Protein AF-A0A1H8SNV8-F1 (afdb_monomer_lite)

Secondary structure (DSSP, 8-state):
-HHHHHHHHHHHHHHHHHHHHHHTTHHHHTTT-GGGHHHHHHHHHHHHHHHHHHHHS------HHHHHHHHHHHHHHHHHHHHHHHHHHHHHHHHHHHTTPPPPHHHHHHHHHHHIIIIITTGGGGG--TT-HHHHHHHHHHHHHHHHHHHHHHHHHHHHHHHHHHHT---------------------GGGSSS--

Structure (mmCIF, N/CA/C/O backbone):
data_AF-A0A1H8SNV8-F1
#
_entry.id   AF-A0A1H8SNV8-F1
#
loop_
_atom_site.group_PDB
_atom_site.id
_atom_site.type_symbol
_atom_site.label_atom_id
_atom_site.label_alt_id
_atom_site.label_comp_id
_atom_site.label_asym_id
_atom_site.label_entity_id
_atom_site.label_seq_id
_atom_site.pdbx_PDB_ins_code
_atom_site.Cartn_x
_atom_site.Cartn_y
_atom_site.Cartn_z
_atom_site.occupancy
_atom_site.B_iso_or_equiv
_atom_site.auth_seq_id
_atom_site.auth_comp_id
_atom_site.auth_asym_id
_atom_site.auth_atom_id
_atom_site.pdbx_PDB_model_num
ATOM 1 N N . MET A 1 1 ? 11.379 -6.727 -24.004 1.00 68.38 1 MET A N 1
ATOM 2 C CA . MET A 1 1 ? 11.429 -7.670 -22.856 1.00 68.38 1 MET A CA 1
ATOM 3 C C . MET A 1 1 ? 11.085 -6.991 -21.527 1.00 68.38 1 MET A C 1
ATOM 5 O O . MET A 1 1 ? 10.325 -7.556 -20.755 1.00 68.38 1 MET A O 1
ATOM 9 N N . HIS A 1 2 ? 11.561 -5.769 -21.275 1.00 79.38 2 HIS A N 1
ATOM 10 C CA . HIS A 1 2 ? 11.350 -5.026 -20.016 1.00 79.38 2 HIS A CA 1
ATOM 11 C C . HIS A 1 2 ? 9.873 -4.707 -19.722 1.00 79.38 2 HIS A C 1
ATOM 13 O O . HIS A 1 2 ? 9.420 -4.868 -18.593 1.00 79.38 2 HIS A O 1
ATOM 19 N N . GLN A 1 3 ? 9.089 -4.368 -20.753 1.00 85.12 3 GLN A N 1
ATOM 20 C CA . GLN A 1 3 ? 7.640 -4.174 -20.627 1.00 85.12 3 GLN A CA 1
ATOM 21 C C . GLN A 1 3 ? 6.924 -5.414 -20.079 1.00 85.12 3 GLN A C 1
ATOM 23 O O . GLN A 1 3 ? 6.109 -5.293 -19.172 1.00 85.12 3 GLN A O 1
ATOM 28 N N . ALA A 1 4 ? 7.254 -6.609 -20.581 1.00 88.50 4 ALA A N 1
ATOM 29 C CA . ALA A 1 4 ? 6.630 -7.852 -20.129 1.00 88.50 4 ALA A CA 1
ATOM 30 C C . ALA A 1 4 ? 6.911 -8.124 -18.643 1.00 88.50 4 ALA A C 1
ATOM 32 O O . ALA A 1 4 ? 6.016 -8.558 -17.918 1.00 88.50 4 ALA A O 1
ATOM 33 N N . ILE A 1 5 ? 8.121 -7.804 -18.169 1.00 90.50 5 ILE A N 1
ATOM 34 C CA . ILE A 1 5 ? 8.479 -7.921 -16.751 1.00 90.50 5 ILE A CA 1
ATOM 35 C C . ILE A 1 5 ? 7.622 -6.968 -15.911 1.00 90.50 5 ILE A C 1
ATOM 37 O O . ILE A 1 5 ? 7.026 -7.391 -14.926 1.00 90.50 5 ILE A O 1
ATOM 41 N N . VAL A 1 6 ? 7.498 -5.702 -16.314 1.00 91.50 6 VAL A N 1
ATOM 42 C CA . VAL A 1 6 ? 6.709 -4.714 -15.560 1.00 91.50 6 VAL A CA 1
ATOM 43 C C . VAL A 1 6 ? 5.216 -5.036 -15.564 1.00 91.50 6 VAL A C 1
ATOM 45 O O . VAL A 1 6 ? 4.569 -4.962 -14.520 1.00 91.50 6 VAL A O 1
ATOM 48 N N . VAL A 1 7 ? 4.670 -5.463 -16.702 1.00 93.12 7 VAL A N 1
ATOM 49 C CA . VAL A 1 7 ? 3.292 -5.968 -16.784 1.00 93.12 7 VAL A CA 1
ATOM 50 C C . VAL A 1 7 ? 3.101 -7.143 -15.827 1.00 93.12 7 VAL A C 1
ATOM 52 O O . VAL A 1 7 ? 2.105 -7.178 -15.107 1.00 93.12 7 VAL A O 1
ATOM 55 N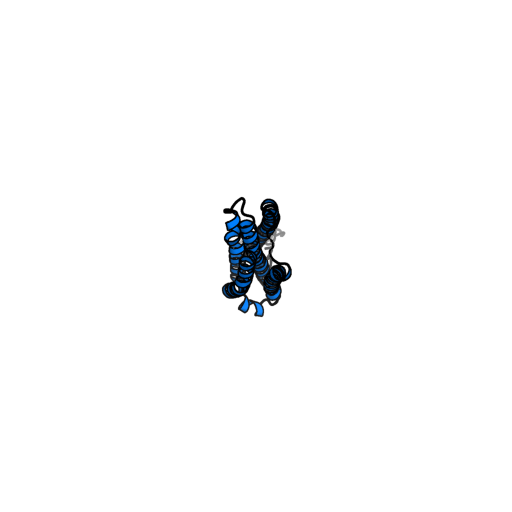 N . THR A 1 8 ? 4.066 -8.064 -15.756 1.00 94.25 8 THR A N 1
ATOM 56 C CA . THR A 1 8 ? 4.029 -9.194 -14.816 1.00 94.25 8 THR A CA 1
ATOM 57 C C . THR A 1 8 ? 4.061 -8.720 -13.363 1.00 94.25 8 THR A C 1
ATOM 59 O O . THR A 1 8 ? 3.274 -9.216 -12.564 1.00 94.25 8 THR A O 1
ATOM 62 N N . ILE A 1 9 ? 4.887 -7.724 -13.021 1.00 94.69 9 ILE A N 1
ATOM 63 C CA . ILE A 1 9 ? 4.945 -7.141 -11.669 1.00 94.69 9 ILE A CA 1
ATOM 64 C C . ILE A 1 9 ? 3.564 -6.628 -11.247 1.00 94.69 9 ILE A C 1
ATOM 66 O O . ILE A 1 9 ? 3.065 -7.024 -10.197 1.00 94.69 9 ILE A O 1
ATOM 70 N N . TYR A 1 10 ? 2.912 -5.797 -12.065 1.00 95.38 10 TYR A N 1
ATOM 71 C CA . TYR A 1 10 ? 1.591 -5.261 -11.715 1.00 95.38 10 TYR A CA 1
ATOM 72 C C . TYR A 1 10 ? 0.484 -6.321 -11.762 1.00 95.38 10 TYR A C 1
ATOM 74 O O . TYR A 1 10 ? -0.397 -6.330 -10.902 1.00 95.38 10 TYR A O 1
ATOM 82 N N . SER A 1 11 ? 0.546 -7.248 -12.720 1.00 94.81 11 SER A N 1
ATOM 83 C CA . SER A 1 11 ? -0.428 -8.340 -12.830 1.00 94.81 11 SER A CA 1
ATOM 84 C C . SER A 1 11 ? -0.336 -9.309 -11.654 1.00 94.81 11 SER A C 1
ATOM 86 O O . SER A 1 11 ? -1.364 -9.807 -11.215 1.00 94.81 11 SER A O 1
ATOM 88 N N . ALA A 1 12 ? 0.864 -9.546 -11.112 1.00 96.56 12 ALA A N 1
ATOM 89 C CA . ALA A 1 12 ? 1.079 -10.330 -9.896 1.00 96.56 12 ALA A CA 1
ATOM 90 C C . ALA A 1 12 ? 0.752 -9.533 -8.620 1.00 96.56 12 ALA A C 1
ATOM 92 O O . ALA A 1 12 ? 0.290 -10.105 -7.633 1.00 96.56 12 ALA A O 1
ATOM 93 N N . ALA A 1 13 ? 0.934 -8.210 -8.638 1.00 96.50 13 ALA A N 1
ATOM 94 C CA . ALA A 1 13 ? 0.589 -7.344 -7.516 1.00 96.50 13 ALA A CA 1
ATOM 95 C C . ALA A 1 13 ? -0.919 -7.317 -7.231 1.00 96.50 13 ALA A C 1
ATOM 97 O O . ALA A 1 13 ? -1.312 -7.261 -6.074 1.00 96.50 13 ALA A O 1
ATOM 98 N N . LEU A 1 14 ? -1.777 -7.387 -8.251 1.00 96.25 14 LEU A N 1
ATOM 99 C CA . LEU A 1 14 ? -3.234 -7.406 -8.065 1.00 96.25 14 LEU A CA 1
ATOM 100 C C . LEU A 1 14 ? -3.737 -8.590 -7.213 1.00 96.25 14 LEU A C 1
ATOM 102 O O . LEU A 1 14 ? -4.376 -8.337 -6.191 1.00 96.25 14 LEU A O 1
ATOM 106 N N . PRO A 1 15 ? -3.461 -9.867 -7.547 1.00 97.19 15 PRO A N 1
ATOM 107 C CA . PRO A 1 15 ? -3.854 -10.984 -6.698 1.00 97.19 15 PRO A CA 1
ATOM 108 C C . PRO A 1 15 ? -3.128 -10.945 -5.353 1.00 97.19 15 PRO A C 1
ATOM 110 O O . PRO A 1 15 ? -3.737 -11.268 -4.336 1.00 97.19 15 PRO A O 1
ATOM 113 N N . LEU A 1 16 ? -1.872 -10.483 -5.308 1.00 96.94 16 LEU A N 1
ATOM 114 C CA . LEU A 1 16 ? -1.158 -10.319 -4.044 1.00 96.94 16 LEU A CA 1
ATOM 115 C C . LEU A 1 16 ? -1.840 -9.292 -3.129 1.00 96.94 16 LEU A C 1
ATOM 117 O O . LEU A 1 16 ? -1.928 -9.524 -1.930 1.00 96.94 16 LEU A O 1
ATOM 121 N N . TRP A 1 17 ? -2.375 -8.196 -3.672 1.00 97.38 17 TRP A N 1
ATOM 122 C CA . TRP A 1 17 ? -3.135 -7.204 -2.910 1.00 97.38 17 TRP A CA 1
ATOM 123 C C . TRP A 1 17 ? -4.370 -7.833 -2.268 1.00 97.38 17 TRP A C 1
ATOM 125 O O . TRP A 1 17 ? -4.610 -7.649 -1.076 1.00 97.38 17 TRP A O 1
ATOM 135 N N . LEU A 1 18 ? -5.112 -8.642 -3.029 1.00 96.38 18 LEU A N 1
ATOM 136 C CA . LEU A 1 18 ? -6.270 -9.372 -2.511 1.00 96.38 18 LEU A CA 1
ATOM 137 C 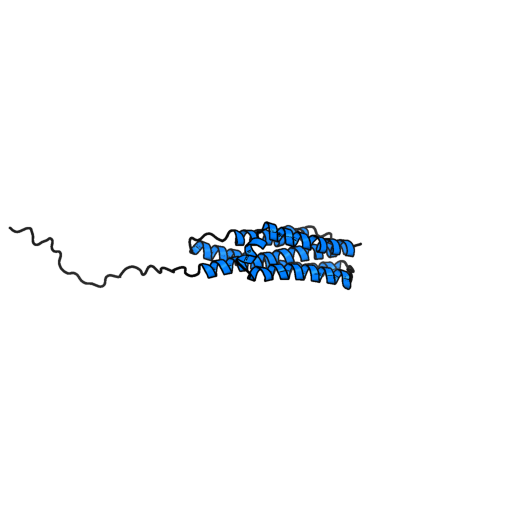C . LEU A 1 18 ? -5.868 -10.368 -1.413 1.00 96.38 18 LEU A C 1
ATOM 139 O O . LEU A 1 18 ? -6.513 -10.436 -0.369 1.00 96.38 18 LEU A O 1
ATOM 143 N N . LEU A 1 19 ? -4.769 -11.101 -1.610 1.00 96.38 19 LEU A N 1
ATOM 144 C CA . LEU A 1 19 ? -4.242 -12.043 -0.619 1.00 96.38 19 LEU A CA 1
ATOM 145 C C . LEU A 1 19 ? -3.776 -11.344 0.659 1.00 96.38 19 LEU A C 1
ATOM 147 O O . LEU A 1 19 ? -4.052 -11.830 1.752 1.00 96.38 19 LEU A O 1
ATOM 151 N N . VAL A 1 20 ? -3.111 -10.194 0.545 1.00 95.94 20 VAL A N 1
ATOM 152 C CA . VAL A 1 20 ? -2.701 -9.395 1.706 1.00 95.94 20 VAL A CA 1
ATOM 153 C C . VAL A 1 20 ? -3.929 -8.906 2.469 1.00 95.94 20 VAL A C 1
ATOM 155 O O . VAL A 1 20 ? -3.970 -9.046 3.688 1.00 95.94 20 VAL A O 1
ATOM 158 N N . TRP A 1 21 ? -4.960 -8.414 1.774 1.00 95.88 21 TRP A N 1
ATOM 159 C CA . TRP A 1 21 ? -6.221 -8.007 2.405 1.00 95.88 21 TRP A CA 1
ATOM 160 C C . TRP A 1 21 ? -6.967 -9.161 3.067 1.00 95.88 21 TRP A C 1
ATOM 162 O O . TRP A 1 21 ? -7.614 -8.964 4.095 1.00 95.88 21 TRP A O 1
ATOM 172 N N . TRP A 1 22 ? -6.849 -10.368 2.521 1.00 95.19 22 TRP A N 1
ATOM 173 C CA . TRP A 1 22 ? -7.336 -11.572 3.177 1.00 95.19 22 TRP A CA 1
ATOM 174 C C . TRP A 1 22 ? -6.530 -11.893 4.443 1.00 95.19 22 TRP A C 1
ATOM 176 O O . TRP A 1 22 ? -7.123 -12.113 5.494 1.00 95.19 22 TRP A O 1
ATOM 186 N N . ALA A 1 23 ? -5.197 -11.833 4.376 1.00 93.69 23 ALA A N 1
ATOM 187 C CA . ALA A 1 23 ? -4.300 -12.157 5.487 1.00 93.69 23 ALA A CA 1
ATOM 188 C C . ALA A 1 23 ? -4.414 -11.197 6.688 1.00 93.69 23 ALA A C 1
ATOM 190 O O . ALA A 1 23 ? -4.158 -11.597 7.823 1.00 93.69 23 ALA A O 1
ATOM 191 N N . VAL A 1 24 ? -4.808 -9.940 6.459 1.00 93.25 24 VAL A N 1
ATOM 192 C CA . VAL A 1 24 ? -5.073 -8.957 7.529 1.00 93.25 24 VAL A CA 1
ATOM 193 C C . VAL A 1 24 ? -6.530 -8.956 8.009 1.00 93.25 24 VAL A C 1
ATOM 195 O O . VAL A 1 24 ? -6.942 -8.023 8.693 1.00 93.25 24 VAL A O 1
ATOM 198 N N . ASP A 1 25 ? -7.327 -9.967 7.641 1.00 92.00 25 ASP A N 1
ATOM 199 C CA . ASP A 1 25 ? -8.771 -10.053 7.917 1.00 92.00 25 ASP A CA 1
ATOM 200 C C . ASP A 1 25 ? -9.585 -8.850 7.380 1.00 92.00 25 ASP A C 1
ATOM 202 O O . ASP A 1 25 ? -10.709 -8.569 7.813 1.00 92.00 25 ASP A O 1
ATOM 206 N N . GLY A 1 26 ? -9.055 -8.138 6.380 1.00 87.50 26 GLY A N 1
ATOM 207 C CA . GLY A 1 26 ? -9.620 -6.897 5.848 1.00 87.50 26 GLY A CA 1
ATOM 208 C C . GLY A 1 26 ? -11.032 -7.059 5.276 1.00 87.50 26 GLY A C 1
ATOM 209 O O . GLY A 1 26 ? -11.893 -6.205 5.492 1.00 87.50 26 GLY A O 1
ATOM 210 N N . TYR A 1 27 ? -11.323 -8.197 4.638 1.00 90.69 27 TYR A N 1
ATOM 211 C CA . TYR A 1 27 ? -12.664 -8.491 4.113 1.00 90.69 27 TYR A CA 1
ATOM 212 C C . TYR A 1 27 ? -13.722 -8.632 5.210 1.00 90.69 27 TYR A C 1
ATOM 214 O O . TYR A 1 27 ? -14.856 -8.174 5.055 1.00 90.69 27 TYR A O 1
ATOM 222 N N . ALA A 1 28 ? -13.361 -9.242 6.342 1.00 90.69 28 ALA A N 1
ATOM 223 C CA . ALA A 1 28 ? -14.261 -9.342 7.483 1.00 90.69 28 ALA A CA 1
ATOM 224 C C . ALA A 1 28 ? -14.506 -7.960 8.109 1.00 90.69 28 ALA A C 1
ATOM 226 O O . ALA A 1 28 ? -15.626 -7.667 8.547 1.00 90.69 28 ALA A O 1
ATOM 227 N N . LEU A 1 29 ? -13.481 -7.101 8.096 1.00 91.00 29 LEU A N 1
ATOM 228 C CA . LEU A 1 29 ? -13.519 -5.751 8.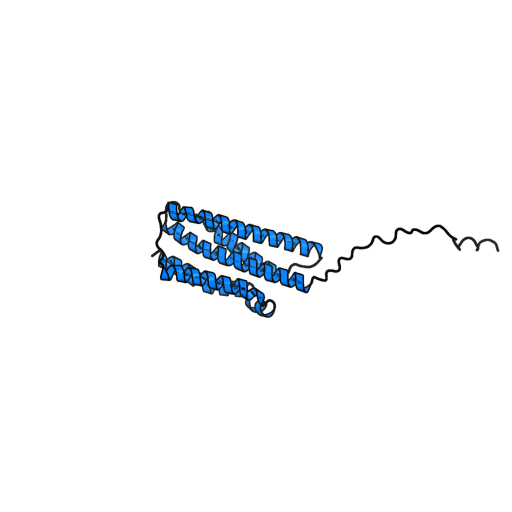648 1.00 91.00 29 LEU A CA 1
ATOM 229 C C . LEU A 1 29 ? -14.379 -4.774 7.838 1.00 91.00 29 LEU A C 1
ATOM 231 O O . LEU A 1 29 ? -14.949 -3.870 8.448 1.00 91.00 29 LEU A O 1
ATOM 235 N N . PHE A 1 30 ? -14.587 -4.977 6.531 1.00 91.44 30 PHE A N 1
ATOM 236 C CA . PHE A 1 30 ? -15.450 -4.097 5.720 1.00 91.44 30 PHE A CA 1
ATOM 237 C C . PHE A 1 30 ? -16.873 -3.949 6.261 1.00 91.44 30 PHE A C 1
ATOM 239 O O . PHE A 1 30 ? -17.461 -2.875 6.161 1.00 91.44 30 PHE A O 1
ATOM 246 N N . ARG A 1 31 ? -17.423 -5.000 6.881 1.00 87.00 31 ARG A N 1
ATOM 247 C CA . ARG A 1 31 ? -18.764 -4.946 7.489 1.00 87.00 31 ARG A CA 1
ATOM 248 C C . ARG A 1 31 ? -18.819 -4.050 8.723 1.00 87.00 31 ARG A C 1
ATOM 250 O O . ARG A 1 31 ? -19.870 -3.519 9.052 1.00 87.00 31 ARG A O 1
ATOM 257 N N . ARG A 1 32 ? -17.697 -3.922 9.431 1.00 86.56 32 ARG A N 1
ATOM 258 C CA . ARG A 1 32 ? -17.593 -3.167 10.682 1.00 86.56 32 ARG A CA 1
ATOM 259 C C . ARG A 1 32 ? -17.135 -1.731 10.422 1.00 86.56 32 ARG A C 1
ATOM 261 O O . ARG A 1 32 ? -17.608 -0.814 11.082 1.00 86.56 32 ARG A O 1
ATOM 268 N N . ALA A 1 33 ? -16.232 -1.542 9.465 1.00 88.75 33 ALA A N 1
ATOM 269 C CA . ALA A 1 33 ? -15.637 -0.266 9.101 1.00 88.75 33 ALA A CA 1
ATOM 270 C C . ALA A 1 33 ? -15.755 -0.053 7.579 1.00 88.75 33 ALA A C 1
ATOM 272 O O . ALA A 1 33 ? -14.805 -0.343 6.850 1.00 88.75 33 ALA A O 1
ATOM 273 N N . PRO A 1 34 ? -16.892 0.465 7.073 1.00 90.31 34 PRO A N 1
ATOM 274 C CA . PRO A 1 34 ? -17.102 0.630 5.633 1.00 90.31 34 PRO A CA 1
ATOM 275 C C . PRO A 1 34 ? -16.095 1.598 4.999 1.00 90.31 34 PRO A C 1
ATOM 277 O O . PRO A 1 34 ? -15.780 1.466 3.822 1.00 90.31 34 PRO A O 1
ATOM 280 N N . LEU A 1 35 ? -15.519 2.517 5.780 1.00 93.88 35 LEU A N 1
ATOM 281 C CA . LEU A 1 35 ? -14.485 3.439 5.310 1.00 93.88 35 LEU A CA 1
ATOM 282 C C . LEU A 1 35 ? -13.201 2.723 4.844 1.00 93.88 35 LEU A C 1
ATOM 284 O O . LEU A 1 35 ? -12.454 3.290 4.054 1.00 93.88 35 LEU A O 1
ATOM 288 N N . LEU A 1 36 ? -12.970 1.465 5.253 1.00 94.56 36 LEU A N 1
ATOM 289 C CA . LEU A 1 36 ? -11.859 0.645 4.750 1.00 94.56 36 LEU A CA 1
ATOM 290 C C . LEU A 1 36 ? -11.951 0.362 3.245 1.00 94.56 36 LEU A C 1
ATOM 292 O O . LEU A 1 36 ? -10.932 0.049 2.627 1.00 94.56 36 LEU A O 1
ATOM 296 N N . TRP A 1 37 ? -13.129 0.519 2.634 1.00 94.38 37 TRP A N 1
ATOM 297 C CA . TRP A 1 37 ? -13.265 0.439 1.180 1.00 94.38 37 TRP A CA 1
ATOM 298 C C . TRP A 1 37 ? -12.418 1.475 0.447 1.00 94.38 37 TRP A C 1
ATOM 300 O O . TRP A 1 37 ? -11.970 1.193 -0.660 1.00 94.38 37 TRP A O 1
ATOM 310 N N . LEU A 1 38 ? -12.156 2.639 1.053 1.00 95.19 38 LEU A N 1
ATOM 311 C CA . LEU A 1 38 ? -11.320 3.669 0.440 1.00 95.19 38 LEU A CA 1
ATOM 312 C C . LEU A 1 38 ? -9.868 3.201 0.264 1.00 95.19 38 LEU A C 1
ATOM 314 O O . LEU A 1 38 ? -9.432 3.124 -0.884 1.00 95.19 38 LEU A O 1
ATOM 318 N N . PRO A 1 39 ? -9.107 2.843 1.321 1.00 96.00 39 PRO A N 1
ATOM 319 C CA . PRO A 1 39 ? -7.741 2.363 1.137 1.00 96.00 39 PRO A CA 1
ATOM 320 C C . PRO A 1 39 ? -7.672 1.097 0.275 1.00 96.00 39 PRO A C 1
ATOM 322 O O . PRO A 1 39 ? -6.772 0.981 -0.553 1.00 96.00 39 PRO A O 1
ATOM 325 N N . PHE A 1 40 ? -8.637 0.178 0.397 1.00 97.12 40 PHE A N 1
ATOM 326 C CA . PHE A 1 40 ? -8.690 -1.007 -0.463 1.00 97.12 40 PHE A CA 1
ATOM 327 C C . PHE A 1 40 ? -8.859 -0.649 -1.944 1.00 97.12 40 PHE A C 1
ATOM 329 O O . PHE A 1 40 ? -8.069 -1.078 -2.789 1.00 97.12 40 PHE A O 1
ATOM 336 N N . GLY A 1 41 ? -9.893 0.140 -2.248 1.00 96.69 41 GLY A N 1
ATOM 337 C CA . GLY A 1 41 ? -10.270 0.521 -3.602 1.00 96.69 41 GLY A CA 1
ATOM 338 C C . GLY A 1 41 ? -9.218 1.400 -4.263 1.00 96.69 41 GLY A C 1
ATOM 339 O O . GLY A 1 41 ? -8.881 1.164 -5.420 1.00 96.69 41 GLY A O 1
ATOM 340 N N . PHE A 1 42 ? -8.632 2.348 -3.526 1.00 97.12 42 PHE A N 1
ATOM 341 C CA . PHE A 1 42 ? -7.525 3.146 -4.043 1.00 97.12 42 PHE A CA 1
ATOM 342 C C . PHE A 1 42 ? -6.286 2.294 -4.324 1.00 97.12 42 PHE A C 1
ATOM 344 O O . PHE A 1 42 ? -5.674 2.485 -5.370 1.00 97.12 42 PHE A O 1
ATOM 351 N N . GLY A 1 43 ? -5.954 1.306 -3.487 1.00 96.25 43 GLY A N 1
ATOM 352 C CA . GLY A 1 43 ? -4.867 0.369 -3.788 1.00 96.25 43 GLY A CA 1
ATOM 353 C C . GLY A 1 43 ? -5.075 -0.360 -5.118 1.00 96.25 43 GLY A C 1
ATOM 354 O O . GLY A 1 43 ? -4.198 -0.334 -5.982 1.00 96.25 43 GLY A O 1
ATOM 355 N N . VAL A 1 44 ? -6.269 -0.923 -5.335 1.00 97.31 44 VAL A N 1
ATOM 356 C CA . VAL A 1 44 ? -6.629 -1.568 -6.612 1.00 97.31 44 VAL A CA 1
ATOM 357 C C . VAL A 1 44 ? -6.570 -0.574 -7.773 1.00 97.31 44 VAL A C 1
ATOM 359 O O . VAL A 1 44 ? -5.966 -0.870 -8.802 1.00 97.31 44 VAL A O 1
ATOM 362 N N . PHE A 1 45 ? -7.161 0.611 -7.607 1.00 97.38 45 PHE A N 1
ATOM 363 C CA . PHE A 1 45 ? -7.176 1.656 -8.628 1.00 97.38 45 PHE A CA 1
ATOM 364 C C . PHE A 1 45 ? -5.762 2.061 -9.043 1.00 97.38 45 PHE A C 1
ATOM 366 O O . PHE A 1 45 ? -5.476 2.104 -10.233 1.00 97.38 45 PHE A O 1
ATOM 373 N N . TYR A 1 46 ? -4.859 2.300 -8.091 1.00 95.88 46 TYR A N 1
ATOM 374 C CA . TYR A 1 46 ? -3.479 2.670 -8.397 1.00 95.88 46 TYR A CA 1
ATOM 375 C C . TYR A 1 46 ? -2.737 1.545 -9.122 1.00 95.88 46 TYR A C 1
ATOM 377 O O . TYR A 1 46 ? -2.027 1.822 -10.088 1.00 95.88 46 TYR A O 1
ATOM 385 N N . LEU A 1 47 ? -2.906 0.283 -8.716 1.00 96.19 47 LEU A N 1
ATOM 386 C CA . LEU A 1 47 ? -2.282 -0.849 -9.410 1.00 96.19 47 LEU A CA 1
ATOM 387 C C . LEU A 1 47 ? -2.800 -0.987 -10.847 1.00 96.19 47 LEU A C 1
ATOM 389 O O . LEU A 1 47 ? -2.001 -1.135 -11.770 1.00 96.19 47 LEU A O 1
ATOM 393 N N . LEU A 1 48 ? -4.117 -0.877 -11.048 1.00 96.94 48 LEU A N 1
ATOM 394 C CA . LEU A 1 48 ? -4.738 -0.935 -12.373 1.00 96.94 48 LEU A CA 1
ATOM 395 C C . LEU A 1 48 ? -4.355 0.258 -13.246 1.00 96.94 48 LEU A C 1
ATOM 397 O O . LEU A 1 48 ? -4.037 0.069 -14.415 1.00 96.94 48 LEU A O 1
ATOM 401 N N . ALA A 1 49 ? -4.349 1.470 -12.693 1.00 94.88 49 ALA A N 1
ATOM 402 C CA . ALA A 1 49 ? -3.953 2.672 -13.411 1.00 94.88 49 ALA A CA 1
ATOM 403 C C . ALA A 1 49 ? -2.494 2.571 -13.868 1.00 94.88 49 ALA A C 1
ATOM 405 O O . ALA A 1 49 ? -2.203 2.826 -15.030 1.00 94.88 49 ALA A O 1
ATOM 406 N N . ASN A 1 50 ? -1.582 2.125 -12.998 1.00 93.06 50 ASN A N 1
ATOM 407 C CA . ASN A 1 50 ? -0.183 1.925 -13.377 1.00 93.06 50 ASN A CA 1
ATOM 408 C C . ASN A 1 50 ? -0.015 0.813 -14.425 1.00 93.06 50 ASN A C 1
ATOM 410 O O . ASN A 1 50 ? 0.740 0.991 -15.381 1.00 93.06 50 ASN A O 1
ATOM 414 N N . LEU A 1 51 ? -0.735 -0.305 -14.289 1.00 94.19 51 LEU A N 1
ATOM 415 C CA . LEU A 1 51 ? -0.742 -1.369 -15.295 1.00 94.19 51 LEU A CA 1
ATOM 416 C C . LEU A 1 51 ? -1.236 -0.849 -16.651 1.00 94.19 51 LEU A C 1
ATOM 418 O O . LEU A 1 51 ? -0.587 -1.072 -17.670 1.00 94.19 51 LEU A O 1
ATOM 422 N N . LEU A 1 52 ? -2.354 -0.121 -16.660 1.00 93.88 52 LEU A N 1
ATOM 423 C CA . LEU A 1 52 ? -2.933 0.455 -17.868 1.00 93.88 52 LEU A CA 1
ATOM 424 C C . LEU A 1 52 ? -1.979 1.458 -18.517 1.00 93.88 52 LEU A C 1
ATOM 426 O O . LEU A 1 52 ? -1.800 1.416 -19.729 1.00 93.88 52 LEU A O 1
ATOM 430 N N . MET A 1 53 ? -1.317 2.305 -17.724 1.00 90.19 53 MET A N 1
ATOM 431 C CA . MET A 1 53 ? -0.313 3.240 -18.234 1.00 90.19 53 MET A CA 1
ATOM 432 C C . MET A 1 53 ? 0.816 2.504 -18.965 1.00 90.19 53 MET A C 1
ATOM 434 O O . MET A 1 53 ? 1.184 2.898 -20.066 1.00 90.19 53 MET A O 1
ATOM 438 N N . VAL A 1 54 ? 1.318 1.400 -18.404 1.00 90.31 54 VAL A N 1
ATOM 439 C CA . VAL A 1 54 ? 2.375 0.579 -19.027 1.00 90.31 54 VAL A CA 1
ATOM 440 C C . VAL A 1 54 ? 1.892 -0.136 -20.296 1.00 90.31 54 VAL A C 1
ATOM 442 O O . VAL A 1 54 ? 2.669 -0.339 -21.233 1.00 90.31 54 VAL A O 1
ATOM 445 N N . LEU A 1 55 ? 0.621 -0.540 -20.344 1.00 90.56 55 LEU A N 1
ATOM 446 C CA . LEU A 1 55 ? 0.036 -1.197 -21.515 1.00 90.56 55 LEU A CA 1
ATOM 447 C C . LEU A 1 55 ? -0.240 -0.213 -22.659 1.00 90.56 55 LEU A C 1
ATOM 449 O O . LEU A 1 55 ? 0.006 -0.552 -23.812 1.00 90.56 55 LEU A O 1
ATOM 453 N N . VAL A 1 56 ? -0.735 0.988 -22.348 1.00 89.00 56 VAL A N 1
ATOM 454 C CA . VAL A 1 56 ? -1.153 1.991 -23.342 1.00 89.00 56 VAL A CA 1
ATOM 455 C C . VAL A 1 56 ? 0.027 2.806 -23.864 1.00 89.00 56 VAL A C 1
ATOM 457 O O . VAL A 1 56 ? 0.140 3.006 -25.069 1.00 89.00 56 VAL A O 1
ATOM 460 N N . PHE A 1 57 ? 0.903 3.278 -22.976 1.00 84.75 57 PHE A N 1
ATOM 461 C CA . PHE A 1 57 ? 2.006 4.176 -23.340 1.00 84.75 57 PHE A CA 1
ATOM 462 C C . PHE A 1 57 ? 3.334 3.448 -23.562 1.00 84.75 57 PHE A C 1
ATOM 464 O O . PHE A 1 57 ? 4.329 4.078 -23.907 1.00 84.75 57 PHE A O 1
ATOM 471 N N . GLY A 1 58 ? 3.353 2.127 -23.380 1.00 75.38 58 GLY A N 1
ATOM 472 C CA . GLY A 1 58 ? 4.573 1.339 -23.445 1.00 75.38 58 GLY A CA 1
ATOM 473 C C . GLY A 1 58 ? 5.470 1.526 -22.219 1.00 75.38 58 GLY A C 1
ATOM 474 O O . GLY A 1 58 ? 5.197 2.296 -21.297 1.00 75.38 58 GLY A O 1
ATOM 475 N N . ALA A 1 59 ? 6.555 0.758 -22.198 1.00 71.31 59 ALA A N 1
ATOM 476 C CA . ALA A 1 59 ? 7.573 0.790 -21.155 1.00 71.31 59 ALA A CA 1
ATOM 477 C C . ALA A 1 59 ? 8.941 0.965 -21.807 1.00 71.31 59 ALA A C 1
ATOM 479 O O . ALA A 1 59 ? 9.727 0.018 -21.894 1.00 71.31 59 ALA A O 1
ATOM 480 N N . ASP A 1 60 ? 9.191 2.181 -22.280 1.00 72.50 60 ASP A N 1
ATOM 481 C CA . ASP A 1 60 ? 10.501 2.551 -22.789 1.00 72.50 60 ASP A CA 1
ATOM 482 C C . ASP A 1 60 ? 11.421 2.901 -21.621 1.00 72.50 60 ASP A C 1
ATOM 484 O O . ASP A 1 60 ? 11.096 3.706 -20.744 1.00 72.50 60 ASP A O 1
ATOM 488 N N . THR A 1 61 ? 12.581 2.254 -21.599 1.00 74.44 61 THR A N 1
ATOM 489 C CA . THR A 1 61 ? 13.647 2.556 -20.648 1.00 74.44 61 THR A CA 1
ATOM 490 C C . THR A 1 61 ? 14.385 3.802 -21.119 1.00 74.44 61 THR A C 1
ATOM 492 O O . THR A 1 61 ? 14.900 3.816 -22.239 1.00 74.44 61 THR A O 1
ATOM 495 N N . GLY A 1 62 ? 14.467 4.831 -20.271 1.00 77.00 62 GLY A N 1
ATOM 496 C CA . GLY A 1 62 ? 15.324 5.987 -20.532 1.00 77.00 62 GLY A CA 1
ATOM 497 C C . GLY A 1 62 ? 16.818 5.657 -20.417 1.00 77.00 62 GLY A C 1
ATOM 498 O O . GLY A 1 62 ? 17.221 4.500 -20.283 1.00 77.00 62 GLY A O 1
ATOM 499 N N . SER A 1 63 ? 17.666 6.688 -20.435 1.00 81.50 63 SER A N 1
ATOM 500 C CA . SER A 1 63 ? 19.088 6.517 -20.112 1.00 81.50 63 SER A CA 1
ATOM 501 C C . SER A 1 63 ? 19.271 6.093 -18.647 1.00 81.50 63 SER A C 1
ATOM 503 O O . SER A 1 63 ? 18.418 6.367 -17.802 1.00 81.50 63 SER A O 1
ATOM 505 N N . SER A 1 64 ? 20.400 5.455 -18.315 1.00 77.38 64 SER A N 1
ATOM 506 C CA . SER A 1 64 ? 20.672 5.020 -16.932 1.00 77.38 64 SER A CA 1
ATOM 507 C C . SER A 1 64 ? 20.611 6.190 -15.944 1.00 77.38 64 SER A C 1
ATOM 509 O O . SER A 1 64 ? 19.934 6.089 -14.928 1.00 77.38 64 SER A O 1
ATOM 511 N N . ALA A 1 65 ? 21.227 7.326 -16.291 1.00 82.00 65 ALA A N 1
ATOM 512 C CA . ALA A 1 65 ? 21.193 8.539 -15.471 1.00 82.00 65 ALA A CA 1
ATOM 513 C C . ALA A 1 65 ? 19.767 9.101 -15.301 1.00 82.00 65 ALA A C 1
ATOM 515 O O . ALA A 1 65 ? 19.419 9.637 -14.250 1.00 82.00 65 ALA A O 1
ATOM 516 N N . TYR A 1 66 ? 18.917 8.958 -16.323 1.00 83.25 66 TYR A N 1
ATOM 517 C CA . TYR A 1 66 ? 17.522 9.375 -16.239 1.00 83.25 66 TYR A CA 1
ATOM 518 C C . TYR A 1 66 ? 16.716 8.488 -15.284 1.00 83.25 66 TYR A C 1
ATOM 520 O O . TYR A 1 66 ? 16.003 9.008 -14.426 1.00 83.25 66 TYR A O 1
ATOM 528 N N . GLU A 1 67 ? 16.838 7.163 -15.386 1.00 82.69 67 GLU A N 1
ATOM 529 C CA . GLU A 1 67 ? 16.132 6.251 -14.476 1.00 82.69 67 GLU A CA 1
ATOM 530 C C . GLU A 1 67 ? 16.635 6.381 -13.035 1.00 82.69 67 GLU A C 1
ATOM 532 O O . GLU A 1 67 ? 15.822 6.385 -12.115 1.00 82.69 67 GLU A O 1
ATOM 537 N N . GLU A 1 68 ? 17.935 6.585 -12.830 1.00 82.56 68 GLU A N 1
ATOM 538 C CA . GLU A 1 68 ? 18.529 6.819 -11.511 1.00 82.56 68 GLU A CA 1
ATOM 539 C C . GLU A 1 68 ? 17.971 8.085 -10.843 1.00 82.56 68 GLU A C 1
ATOM 541 O O . GLU A 1 68 ? 17.572 8.052 -9.678 1.00 82.56 68 GLU A O 1
ATOM 546 N N . SER A 1 69 ? 17.796 9.173 -11.605 1.00 84.25 69 SER A N 1
ATOM 547 C CA . SER A 1 69 ? 17.188 10.411 -11.090 1.00 84.25 69 SER A CA 1
ATOM 548 C C . SER A 1 69 ? 15.764 10.210 -10.552 1.00 84.25 69 SER A C 1
ATOM 550 O O . SER A 1 69 ? 15.319 10.926 -9.654 1.00 84.25 69 SER A O 1
ATOM 552 N N . ARG A 1 70 ? 15.038 9.197 -11.048 1.00 82.94 70 ARG A N 1
ATOM 553 C CA . ARG A 1 70 ? 13.673 8.895 -10.600 1.00 82.94 70 ARG A CA 1
ATOM 554 C C . ARG A 1 70 ? 13.623 8.180 -9.252 1.00 82.94 70 ARG A C 1
ATOM 556 O O . ARG A 1 70 ? 12.592 8.258 -8.581 1.00 82.94 70 ARG A O 1
ATOM 563 N N . PHE A 1 71 ? 14.707 7.524 -8.833 1.00 81.62 71 PHE A N 1
ATOM 564 C CA . PHE A 1 71 ? 14.772 6.878 -7.519 1.00 81.62 71 PHE A CA 1
ATOM 565 C C . PHE A 1 71 ? 14.751 7.890 -6.381 1.00 81.62 71 PHE A C 1
ATOM 567 O O . PHE A 1 71 ? 14.187 7.593 -5.330 1.00 81.62 71 PHE A O 1
ATOM 574 N N . HIS A 1 72 ? 15.271 9.097 -6.606 1.00 81.69 72 HIS A N 1
ATOM 575 C CA . HIS A 1 72 ? 15.223 10.166 -5.616 1.00 81.69 72 HIS A CA 1
ATOM 576 C C . HIS A 1 72 ? 13.779 10.469 -5.185 1.00 81.69 72 HIS A C 1
ATOM 578 O O . HIS A 1 72 ? 13.461 10.405 -3.999 1.00 81.69 72 HIS A O 1
ATOM 584 N N . PHE A 1 73 ? 12.866 10.649 -6.147 1.00 82.75 73 PHE A N 1
ATOM 585 C CA . PHE A 1 73 ? 11.454 10.914 -5.855 1.00 82.75 73 PHE A CA 1
ATOM 586 C C . PHE A 1 73 ? 10.756 9.757 -5.132 1.00 82.75 73 PHE A C 1
ATOM 588 O O . PHE A 1 73 ? 9.852 9.988 -4.329 1.00 82.75 73 PHE A O 1
ATOM 595 N N . ILE A 1 74 ? 11.128 8.506 -5.420 1.00 82.69 74 ILE A N 1
ATOM 596 C CA . ILE A 1 74 ? 10.574 7.346 -4.705 1.00 82.69 74 ILE A CA 1
ATOM 597 C C . ILE A 1 74 ? 11.098 7.310 -3.275 1.00 82.69 74 ILE A C 1
ATOM 599 O O . ILE A 1 74 ? 10.304 7.107 -2.359 1.00 82.69 74 ILE A O 1
ATOM 603 N N . GLY A 1 75 ? 12.394 7.557 -3.082 1.00 82.06 75 GLY A N 1
ATOM 604 C CA . GLY A 1 75 ? 13.010 7.649 -1.763 1.00 82.06 75 GLY A CA 1
ATOM 605 C C . GLY A 1 75 ? 12.336 8.708 -0.892 1.00 82.06 75 GLY A C 1
ATOM 606 O O . GLY A 1 75 ? 11.915 8.402 0.221 1.00 82.06 75 GLY A O 1
ATOM 607 N N . GLU A 1 76 ? 12.137 9.920 -1.414 1.00 85.06 76 GLU A N 1
ATOM 608 C CA . GLU A 1 76 ? 11.449 10.998 -0.691 1.00 85.06 76 GLU A CA 1
ATOM 609 C C . GLU A 1 76 ? 10.015 10.615 -0.299 1.00 85.06 76 GLU A C 1
ATOM 611 O O . GLU A 1 76 ? 9.604 10.785 0.850 1.00 85.06 76 GLU A O 1
ATOM 616 N N . ARG A 1 77 ? 9.247 10.036 -1.229 1.00 86.56 77 ARG A N 1
ATOM 617 C CA . ARG A 1 77 ? 7.862 9.614 -0.962 1.00 86.56 77 ARG A CA 1
ATOM 618 C C . ARG A 1 77 ? 7.789 8.467 0.042 1.00 86.56 77 ARG A C 1
ATOM 620 O O . ARG A 1 77 ? 6.898 8.460 0.891 1.00 86.56 77 ARG A O 1
ATOM 627 N N . ALA A 1 78 ? 8.716 7.516 -0.036 1.00 85.12 78 ALA A N 1
ATOM 628 C CA . ALA A 1 78 ? 8.821 6.424 0.921 1.00 85.12 78 ALA A CA 1
ATOM 629 C C . ALA A 1 78 ? 9.164 6.949 2.321 1.00 85.12 78 ALA A C 1
ATOM 631 O O . ALA A 1 78 ? 8.538 6.528 3.291 1.00 85.12 78 ALA A O 1
ATOM 632 N N . MET A 1 79 ? 10.074 7.922 2.429 1.00 86.75 79 MET A N 1
ATOM 633 C CA . MET A 1 79 ? 10.400 8.572 3.701 1.00 86.75 79 MET A CA 1
ATOM 634 C C . MET A 1 79 ? 9.184 9.257 4.323 1.00 86.75 79 MET A C 1
ATOM 636 O O . MET A 1 79 ? 8.919 9.046 5.505 1.00 86.75 79 MET A O 1
ATOM 640 N N . ILE A 1 80 ? 8.400 9.996 3.532 1.00 87.69 80 ILE A N 1
ATOM 641 C CA . ILE A 1 80 ? 7.149 10.611 4.001 1.00 87.69 80 ILE A CA 1
ATOM 642 C C . ILE A 1 80 ? 6.182 9.537 4.519 1.00 87.69 80 ILE A C 1
ATOM 644 O O . ILE A 1 80 ? 5.615 9.682 5.603 1.00 87.69 80 ILE A O 1
ATOM 648 N N . ALA A 1 81 ? 6.013 8.436 3.779 1.00 85.94 81 ALA A N 1
ATOM 649 C CA . ALA A 1 81 ? 5.128 7.344 4.180 1.00 85.94 81 ALA A CA 1
ATOM 650 C C . ALA A 1 81 ? 5.595 6.660 5.478 1.00 85.94 81 ALA A C 1
ATOM 652 O O . ALA A 1 81 ? 4.783 6.427 6.375 1.00 85.94 81 ALA A O 1
ATOM 653 N N . VAL A 1 82 ? 6.893 6.372 5.616 1.00 87.81 82 VAL A N 1
ATOM 654 C CA . VAL A 1 82 ? 7.478 5.766 6.825 1.00 87.81 82 VAL A CA 1
ATOM 655 C C . VAL A 1 82 ? 7.344 6.702 8.022 1.00 87.81 82 VAL A C 1
ATOM 657 O O . VAL A 1 82 ? 6.916 6.262 9.088 1.00 87.81 82 VAL A O 1
ATOM 660 N N . GLN A 1 83 ? 7.644 7.991 7.852 1.00 90.12 83 GLN A N 1
ATOM 661 C CA . GLN A 1 83 ? 7.496 8.994 8.907 1.00 90.12 83 GLN A CA 1
ATOM 662 C C . GLN A 1 83 ? 6.044 9.101 9.374 1.00 90.12 83 GLN A C 1
ATOM 664 O O . GLN A 1 83 ? 5.789 8.992 10.570 1.00 90.12 83 GLN A O 1
ATOM 669 N N . ALA A 1 84 ? 5.086 9.216 8.449 1.00 87.94 84 ALA A N 1
ATOM 670 C CA . ALA A 1 84 ? 3.664 9.256 8.788 1.00 87.94 84 ALA A CA 1
ATOM 671 C C . ALA A 1 84 ? 3.218 7.989 9.539 1.00 87.94 84 ALA A C 1
ATOM 673 O O . ALA A 1 84 ? 2.532 8.069 10.558 1.00 87.94 84 ALA A O 1
ATOM 674 N N . THR A 1 85 ? 3.665 6.818 9.077 1.00 88.44 85 THR A N 1
ATOM 675 C CA . THR A 1 85 ? 3.383 5.521 9.710 1.00 88.44 85 THR A CA 1
ATOM 676 C C . THR A 1 85 ? 3.943 5.465 11.138 1.00 88.44 85 THR A C 1
ATOM 678 O O . THR A 1 85 ? 3.241 5.054 12.065 1.00 88.44 85 THR A O 1
ATOM 681 N N . ALA A 1 86 ? 5.180 5.926 11.345 1.00 90.38 86 ALA A N 1
ATOM 682 C CA . ALA A 1 86 ? 5.810 5.996 12.661 1.00 90.38 86 ALA A CA 1
ATOM 683 C C . ALA A 1 86 ? 5.088 6.982 13.595 1.00 90.38 86 ALA A C 1
ATOM 685 O O . ALA A 1 86 ? 4.818 6.644 14.746 1.00 90.38 86 ALA A O 1
ATOM 686 N N . SER A 1 87 ? 4.710 8.165 13.103 1.00 91.19 87 SER A N 1
ATOM 687 C CA . SER A 1 87 ? 3.948 9.151 13.879 1.00 91.19 87 SER A CA 1
ATOM 688 C C . SER A 1 87 ? 2.614 8.587 14.362 1.00 91.19 87 SER A C 1
ATOM 690 O O . SER A 1 87 ? 2.274 8.741 15.533 1.00 91.19 87 SER A O 1
ATOM 692 N N . VAL A 1 88 ? 1.883 7.877 13.499 1.00 89.62 88 VAL A N 1
ATOM 693 C CA . VAL A 1 88 ? 0.619 7.225 13.872 1.00 89.62 88 VAL A CA 1
ATOM 694 C C . VAL A 1 88 ? 0.837 6.165 14.951 1.00 89.62 88 VAL A C 1
ATOM 696 O O . VAL A 1 88 ? 0.057 6.105 15.899 1.00 89.62 88 VAL A O 1
ATOM 699 N N . LEU A 1 89 ? 1.898 5.356 14.857 1.00 90.56 89 LEU A N 1
ATOM 700 C CA . LEU A 1 89 ? 2.225 4.382 15.902 1.00 90.56 89 LEU A CA 1
ATOM 701 C C . LEU A 1 89 ? 2.551 5.041 17.242 1.00 90.56 89 LEU A C 1
ATOM 703 O O . LEU A 1 89 ? 2.114 4.544 18.278 1.00 90.56 89 LEU A O 1
ATOM 707 N N . ILE A 1 90 ? 3.301 6.145 17.236 1.00 91.06 90 ILE A N 1
ATOM 708 C CA . ILE A 1 90 ? 3.621 6.893 18.456 1.00 91.06 90 ILE A CA 1
ATOM 709 C C . ILE A 1 90 ? 2.333 7.418 19.089 1.00 91.06 90 ILE A C 1
ATOM 711 O O . ILE A 1 90 ? 2.091 7.171 20.267 1.00 91.06 90 ILE A O 1
ATOM 715 N N . VAL A 1 91 ? 1.474 8.075 18.304 1.00 89.75 91 VAL A N 1
ATOM 716 C CA . VAL A 1 91 ? 0.189 8.600 18.788 1.00 89.75 91 VAL A CA 1
ATOM 717 C C . VAL A 1 91 ? -0.690 7.475 19.332 1.00 89.75 91 VAL A C 1
ATOM 719 O O . VAL A 1 91 ? -1.213 7.599 20.436 1.00 89.75 91 VAL A O 1
ATOM 722 N N . ALA A 1 92 ? -0.807 6.352 18.619 1.00 88.56 92 ALA A N 1
ATOM 723 C CA . ALA A 1 92 ? -1.544 5.186 19.099 1.00 88.56 92 ALA A CA 1
ATOM 724 C C . ALA A 1 92 ? -0.962 4.666 20.423 1.00 88.56 92 ALA A C 1
ATOM 726 O O . ALA A 1 92 ? -1.690 4.450 21.386 1.00 88.56 92 ALA A O 1
ATOM 727 N N . THR A 1 93 ? 0.358 4.521 20.513 1.00 88.62 93 THR A N 1
ATOM 728 C CA . THR A 1 93 ? 1.020 4.036 21.730 1.00 88.62 93 THR A CA 1
ATOM 729 C C . THR A 1 93 ? 0.779 4.974 22.912 1.00 88.62 93 THR A C 1
ATOM 731 O O . THR A 1 93 ? 0.500 4.500 24.009 1.00 88.62 93 THR A O 1
ATOM 734 N N . LEU A 1 94 ? 0.820 6.291 22.697 1.00 88.81 94 LEU A N 1
ATOM 735 C CA . LEU A 1 94 ? 0.540 7.285 23.734 1.00 88.81 94 LEU A CA 1
ATOM 736 C C . LEU A 1 94 ? -0.922 7.238 24.185 1.00 88.81 94 LEU A C 1
ATOM 738 O O . LEU A 1 94 ? -1.191 7.110 25.375 1.00 88.81 94 LEU A O 1
ATOM 742 N N . VAL A 1 95 ? -1.874 7.297 23.252 1.00 87.12 95 VAL A N 1
ATOM 743 C CA . VAL A 1 95 ? -3.308 7.327 23.584 1.00 87.12 95 VAL A CA 1
ATOM 744 C C . VAL A 1 95 ? -3.733 6.051 24.311 1.00 87.12 95 VAL A C 1
ATOM 746 O O . VAL A 1 95 ? -4.424 6.114 25.328 1.00 87.12 95 VAL A O 1
ATOM 749 N N . TYR A 1 96 ? -3.292 4.886 23.840 1.00 86.31 96 TYR A N 1
ATOM 750 C CA . TYR A 1 96 ? -3.639 3.615 24.480 1.00 86.31 96 TYR A CA 1
ATOM 751 C C . TYR A 1 96 ? -2.831 3.361 25.758 1.00 86.31 96 TYR A C 1
ATOM 753 O O . TYR A 1 96 ? -3.377 2.846 26.731 1.00 86.31 96 TYR A O 1
ATOM 761 N N . GLY A 1 97 ? -1.571 3.803 25.807 1.00 85.38 97 GLY A N 1
ATOM 762 C CA . GLY A 1 97 ? -0.745 3.748 27.014 1.00 85.38 97 GLY A CA 1
ATOM 763 C C . GLY A 1 97 ? -1.330 4.556 28.175 1.00 85.38 97 GLY A C 1
ATOM 764 O O . GLY A 1 97 ? -1.266 4.113 29.317 1.00 85.38 97 GLY A O 1
ATOM 765 N N . LEU A 1 98 ? -1.964 5.696 27.884 1.00 85.12 98 LEU A N 1
ATOM 766 C CA . LEU A 1 98 ? -2.613 6.546 28.888 1.00 85.12 98 LEU A CA 1
ATOM 767 C C . LEU A 1 98 ? -4.008 6.059 29.306 1.00 85.12 98 LEU A C 1
ATOM 769 O O . LEU A 1 98 ? -4.485 6.425 30.375 1.00 85.12 98 LEU A O 1
ATOM 773 N N . THR A 1 99 ? -4.681 5.242 28.492 1.00 75.88 99 THR A N 1
ATOM 774 C CA . THR A 1 99 ? -6.086 4.853 28.729 1.00 75.88 99 THR A CA 1
ATOM 775 C C . THR A 1 99 ? -6.255 3.486 29.402 1.00 75.88 99 THR A C 1
ATOM 777 O O . THR A 1 99 ? -7.385 3.024 29.546 1.00 75.88 99 THR A O 1
ATOM 780 N N . ILE A 1 100 ? -5.166 2.810 29.811 1.00 68.44 100 ILE A N 1
ATOM 781 C CA . ILE A 1 100 ? -5.146 1.422 30.349 1.00 68.44 100 ILE A CA 1
ATOM 782 C C . ILE A 1 100 ? -5.728 0.394 29.341 1.00 68.44 100 ILE A C 1
ATOM 784 O O . ILE A 1 100 ? -5.820 -0.808 29.603 1.00 68.44 100 ILE A O 1
ATOM 788 N N . ARG A 1 101 ? -6.094 0.837 28.132 1.00 76.88 101 ARG A N 1
ATOM 789 C CA . ARG A 1 101 ? -6.705 0.011 27.094 1.00 76.88 101 ARG A CA 1
ATOM 790 C C . ARG A 1 101 ? -5.643 -0.608 26.204 1.00 76.88 101 ARG A C 1
ATOM 792 O O . ARG A 1 101 ? -4.588 -0.042 25.939 1.00 76.88 101 ARG A O 1
ATOM 799 N N . LYS A 1 102 ? -5.958 -1.795 25.692 1.00 84.62 102 LYS A N 1
ATOM 800 C CA . LYS A 1 102 ? -5.115 -2.482 24.714 1.00 84.62 102 LYS A CA 1
ATOM 801 C C . LYS A 1 102 ? -5.372 -1.910 23.323 1.00 84.62 102 LYS A C 1
ATOM 803 O O . LYS A 1 102 ? -6.521 -1.693 22.949 1.00 84.62 102 LYS A O 1
ATOM 808 N N . VAL A 1 103 ? -4.298 -1.719 22.565 1.00 85.88 103 VAL A N 1
ATOM 809 C CA . VAL A 1 103 ? -4.357 -1.318 21.154 1.00 85.88 103 VAL A CA 1
ATOM 810 C C . VAL A 1 103 ? -5.096 -2.398 20.340 1.00 85.88 103 VAL A C 1
ATOM 812 O O . VAL A 1 103 ? -4.843 -3.589 20.563 1.00 85.88 103 VAL A O 1
ATOM 815 N N . PRO A 1 104 ? -5.974 -2.033 19.383 1.00 89.06 104 PRO A N 1
ATOM 816 C CA . PRO A 1 104 ? -6.677 -3.002 18.548 1.00 89.06 104 PRO A CA 1
ATOM 817 C C . PRO A 1 104 ? -5.701 -3.883 17.766 1.00 89.06 104 PRO A C 1
ATOM 819 O O . PRO A 1 104 ? -4.833 -3.390 17.046 1.00 89.06 104 PRO A O 1
ATOM 822 N N . VAL A 1 105 ? -5.870 -5.203 17.858 1.00 91.31 105 VAL A N 1
ATOM 823 C CA . VAL A 1 105 ? -5.010 -6.164 17.144 1.00 91.31 105 VAL A CA 1
ATOM 824 C C . VAL A 1 105 ? -5.106 -5.966 15.629 1.00 91.31 105 VAL A C 1
ATOM 826 O O . VAL A 1 105 ? -4.096 -6.056 14.934 1.00 91.31 105 VAL A O 1
ATOM 829 N N . ASP A 1 106 ? -6.293 -5.623 15.125 1.00 93.81 106 ASP A N 1
ATOM 830 C CA . ASP A 1 106 ? -6.521 -5.340 13.705 1.00 93.81 106 ASP A CA 1
ATOM 831 C C . ASP A 1 106 ? -5.683 -4.144 13.224 1.00 93.81 106 ASP A C 1
ATOM 833 O O . ASP A 1 106 ? -5.067 -4.211 12.164 1.00 93.81 106 ASP A O 1
ATOM 837 N N . PHE A 1 107 ? -5.563 -3.085 14.035 1.00 94.12 107 PHE A N 1
ATOM 838 C CA . PHE A 1 107 ? -4.675 -1.959 13.732 1.00 94.12 107 PHE A CA 1
ATOM 839 C C . PHE A 1 107 ? -3.218 -2.417 13.641 1.00 94.12 107 PHE A C 1
ATOM 841 O O . PHE A 1 107 ? -2.550 -2.144 12.646 1.00 94.12 107 PHE A O 1
ATOM 848 N N . ILE A 1 108 ? -2.739 -3.164 14.643 1.00 93.12 108 ILE A N 1
ATOM 849 C CA . ILE A 1 108 ? -1.354 -3.655 14.673 1.00 93.12 108 ILE A CA 1
ATOM 850 C C . ILE A 1 108 ? -1.058 -4.502 13.433 1.00 93.12 108 ILE A C 1
ATOM 852 O O . ILE A 1 108 ? -0.014 -4.319 12.813 1.00 93.12 108 ILE A O 1
ATOM 856 N N . ARG A 1 109 ? -1.979 -5.383 13.023 1.00 94.94 109 ARG A N 1
ATOM 857 C CA . ARG A 1 109 ? -1.826 -6.195 11.807 1.00 94.94 109 ARG A CA 1
ATOM 858 C C . ARG A 1 109 ? -1.641 -5.314 10.574 1.00 94.94 109 ARG A C 1
ATOM 860 O O . ARG A 1 109 ? -0.639 -5.463 9.884 1.00 94.94 109 ARG A O 1
ATOM 867 N N . PHE A 1 110 ? -2.532 -4.354 10.326 1.00 95.94 110 PHE A N 1
ATOM 868 C CA . PHE A 1 110 ? -2.395 -3.445 9.179 1.00 95.94 110 PHE A CA 1
ATOM 869 C C . PHE A 1 110 ? -1.066 -2.676 9.199 1.00 95.94 110 PHE A C 1
ATOM 871 O O . PHE A 1 110 ? -0.401 -2.564 8.167 1.00 95.94 110 PHE A O 1
ATOM 878 N N . MET A 1 111 ? -0.636 -2.213 10.375 1.00 94.94 111 MET A N 1
ATOM 879 C CA . MET A 1 111 ? 0.632 -1.498 10.521 1.00 94.94 111 MET A CA 1
ATOM 880 C C . MET A 1 111 ? 1.843 -2.398 10.263 1.00 94.94 111 MET A C 1
ATOM 882 O O . MET A 1 111 ? 2.753 -1.988 9.550 1.00 94.94 111 MET A O 1
ATOM 886 N N . VAL A 1 112 ? 1.855 -3.634 10.768 1.00 94.81 112 VAL A N 1
ATOM 887 C CA . VAL A 1 112 ? 2.948 -4.590 10.523 1.00 94.81 112 VAL A CA 1
ATOM 888 C C . VAL A 1 112 ? 3.094 -4.878 9.030 1.00 94.81 112 VAL A C 1
ATOM 890 O O . VAL A 1 112 ? 4.197 -4.777 8.500 1.00 94.81 112 VAL A O 1
ATOM 893 N N . TYR A 1 113 ? 1.998 -5.174 8.328 1.00 95.62 113 TYR A N 1
ATOM 894 C CA . TYR A 1 113 ? 2.058 -5.425 6.884 1.00 95.62 113 TYR A CA 1
ATOM 895 C C . TYR A 1 113 ? 2.454 -4.168 6.096 1.00 95.62 113 TYR A C 1
ATOM 897 O O . TYR A 1 113 ? 3.205 -4.271 5.125 1.00 95.62 113 TYR A O 1
ATOM 905 N N . SER A 1 114 ? 2.026 -2.983 6.543 1.00 94.81 114 SER A N 1
ATOM 906 C CA . SER A 1 114 ? 2.508 -1.710 6.000 1.00 94.81 114 SER A CA 1
ATOM 907 C C . SER A 1 114 ? 4.029 -1.576 6.140 1.00 94.81 114 SER A C 1
ATOM 909 O O . SER A 1 114 ? 4.711 -1.318 5.152 1.00 94.81 114 SER A O 1
ATOM 911 N N . PHE A 1 115 ? 4.592 -1.839 7.325 1.00 92.50 115 PHE A N 1
ATOM 912 C CA . PHE A 1 115 ? 6.043 -1.801 7.544 1.00 92.50 115 PHE A CA 1
ATOM 913 C C . PHE A 1 115 ? 6.797 -2.842 6.722 1.00 92.50 115 PHE A C 1
ATOM 915 O O . PHE A 1 115 ? 7.854 -2.534 6.178 1.00 92.50 115 PHE A O 1
ATOM 922 N N . VAL A 1 116 ? 6.265 -4.057 6.588 1.00 94.19 116 VAL A N 1
ATOM 923 C CA . VAL A 1 116 ? 6.869 -5.080 5.723 1.00 94.19 116 VAL A CA 1
ATOM 924 C C . VAL A 1 116 ? 6.926 -4.590 4.273 1.00 94.19 116 VAL A C 1
ATOM 926 O O . VAL A 1 116 ? 7.944 -4.773 3.610 1.00 94.19 116 VAL A O 1
ATOM 929 N N . ALA A 1 117 ? 5.889 -3.907 3.788 1.00 93.75 117 ALA A N 1
ATOM 930 C CA . ALA A 1 117 ? 5.895 -3.321 2.453 1.00 93.75 117 ALA A CA 1
ATOM 931 C C . ALA A 1 117 ? 6.852 -2.114 2.336 1.00 93.75 117 ALA A C 1
ATOM 933 O O . ALA A 1 117 ? 7.648 -2.060 1.401 1.00 93.75 117 ALA A O 1
ATOM 934 N N . LEU A 1 118 ? 6.824 -1.178 3.292 1.00 90.50 118 LEU A N 1
ATOM 935 C CA . LEU A 1 118 ? 7.625 0.055 3.263 1.00 90.50 118 LEU A CA 1
ATOM 936 C C . LEU A 1 118 ? 9.109 -0.140 3.595 1.00 90.50 118 LEU A C 1
ATOM 938 O O . LEU A 1 118 ? 9.932 0.651 3.153 1.00 90.50 118 LEU A O 1
ATOM 942 N N . LEU A 1 119 ? 9.469 -1.145 4.389 1.00 88.69 119 LEU A N 1
ATOM 943 C CA . LEU A 1 119 ? 10.862 -1.415 4.754 1.00 88.69 119 LEU A CA 1
ATOM 944 C C . LEU A 1 119 ? 11.366 -2.670 4.057 1.00 88.69 119 LEU A C 1
ATOM 946 O O . LEU A 1 119 ? 12.380 -2.620 3.373 1.00 88.69 119 LEU A O 1
ATOM 950 N N . GLY A 1 120 ? 10.641 -3.782 4.175 1.00 89.56 120 GLY A N 1
ATOM 951 C CA . GLY A 1 120 ? 11.069 -5.068 3.624 1.00 89.56 120 GLY A CA 1
ATOM 952 C C . GLY A 1 120 ? 11.099 -5.075 2.098 1.00 89.56 120 GLY A C 1
ATOM 953 O O . GLY A 1 120 ? 12.130 -5.367 1.499 1.00 89.56 120 GLY A O 1
ATOM 954 N N . LEU A 1 121 ? 9.987 -4.713 1.453 1.00 91.06 121 LEU A N 1
ATOM 955 C CA . LEU A 1 121 ? 9.903 -4.733 -0.014 1.00 91.06 121 LEU A CA 1
ATOM 956 C C . LEU A 1 121 ? 10.599 -3.532 -0.672 1.00 91.06 121 LEU A C 1
ATOM 958 O O . LEU A 1 121 ? 10.936 -3.596 -1.850 1.00 91.06 121 LEU A O 1
ATOM 962 N N . MET A 1 122 ? 10.854 -2.449 0.065 1.00 86.19 122 MET A N 1
ATOM 963 C CA . MET A 1 122 ? 11.617 -1.301 -0.443 1.00 86.19 122 MET A CA 1
ATOM 964 C C . MET A 1 122 ? 13.139 -1.488 -0.302 1.00 86.19 122 MET A C 1
ATOM 966 O O . MET A 1 122 ? 13.891 -0.888 -1.074 1.00 86.19 122 MET A O 1
ATOM 970 N N . ALA A 1 123 ? 13.594 -2.359 0.614 1.00 81.88 123 ALA A N 1
ATOM 971 C CA . ALA A 1 123 ? 15.006 -2.633 0.911 1.00 81.88 123 ALA A CA 1
ATOM 972 C C . ALA A 1 123 ? 15.901 -3.037 -0.273 1.00 81.88 123 ALA A C 1
ATOM 974 O O . ALA A 1 123 ? 17.085 -2.701 -0.220 1.00 81.88 123 ALA A O 1
ATOM 975 N N . PRO A 1 124 ? 15.420 -3.692 -1.352 1.00 75.19 124 PRO A N 1
ATOM 976 C CA . PRO A 1 124 ? 16.264 -4.006 -2.507 1.00 75.19 124 PRO A CA 1
ATOM 977 C C . PRO A 1 124 ? 16.940 -2.787 -3.164 1.00 75.19 124 PRO A C 1
ATOM 979 O O . PRO A 1 124 ? 17.827 -2.969 -3.989 1.00 75.19 124 PRO A O 1
ATOM 982 N N . ILE A 1 125 ? 16.595 -1.555 -2.763 1.00 69.00 125 ILE A N 1
ATOM 983 C CA . ILE A 1 125 ? 17.354 -0.337 -3.085 1.00 69.00 125 ILE A CA 1
ATOM 984 C C . ILE A 1 125 ? 18.829 -0.391 -2.649 1.00 69.00 125 ILE A C 1
ATOM 986 O O . ILE A 1 125 ? 19.675 0.238 -3.271 1.00 69.00 125 ILE A O 1
ATOM 990 N N . ILE A 1 126 ? 19.155 -1.152 -1.599 1.00 70.94 126 ILE A N 1
ATOM 991 C CA . ILE A 1 126 ? 20.532 -1.312 -1.100 1.00 70.94 126 ILE A CA 1
ATOM 992 C C . ILE A 1 126 ? 21.399 -2.053 -2.132 1.00 70.94 126 ILE A C 1
ATOM 994 O O . ILE A 1 126 ? 22.618 -1.921 -2.143 1.00 70.94 126 ILE A O 1
ATOM 998 N N . TRP A 1 127 ? 20.762 -2.815 -3.021 1.00 71.50 127 TRP A N 1
ATOM 999 C CA . TRP A 1 127 ? 21.401 -3.608 -4.060 1.00 71.50 127 TRP A CA 1
ATOM 1000 C C . TRP A 1 127 ? 20.989 -3.107 -5.453 1.00 71.50 127 TRP A C 1
ATOM 1002 O O . TRP A 1 127 ? 20.531 -3.874 -6.298 1.00 71.50 127 TRP A O 1
ATOM 1012 N N . ILE A 1 128 ? 21.094 -1.796 -5.694 1.00 68.62 128 ILE A N 1
ATOM 1013 C CA . ILE A 1 128 ? 20.883 -1.233 -7.034 1.00 68.62 128 ILE A CA 1
ATOM 1014 C C . ILE A 1 128 ? 22.040 -1.667 -7.957 1.00 68.62 128 ILE A C 1
ATOM 1016 O O . ILE A 1 128 ? 23.195 -1.370 -7.657 1.00 68.62 128 ILE A O 1
ATOM 1020 N N . PRO A 1 129 ? 21.767 -2.324 -9.102 1.00 66.38 129 PRO A N 1
ATOM 1021 C CA . PRO A 1 129 ? 22.784 -2.562 -10.118 1.00 66.38 129 PRO A CA 1
ATOM 1022 C C . PRO A 1 129 ? 23.100 -1.252 -10.851 1.00 66.38 129 PRO A C 1
ATOM 1024 O O . PRO A 1 129 ? 22.323 -0.786 -11.690 1.00 66.38 129 PRO A O 1
ATOM 1027 N N . GLU A 1 130 ? 24.247 -0.659 -10.528 1.00 68.81 130 GLU A N 1
ATOM 1028 C CA . GLU A 1 130 ? 24.748 0.554 -11.175 1.00 68.81 130 GLU A CA 1
ATOM 1029 C C . GLU A 1 130 ? 24.938 0.345 -12.690 1.00 68.81 130 GLU A C 1
ATOM 1031 O O . GLU A 1 130 ? 25.333 -0.725 -13.157 1.00 68.81 130 GLU A O 1
ATOM 1036 N N . GLY A 1 131 ? 24.611 1.368 -13.486 1.00 71.75 131 GLY A N 1
ATOM 1037 C CA . GLY A 1 131 ? 24.795 1.364 -14.945 1.00 71.75 131 GLY A CA 1
ATOM 1038 C C . GLY A 1 131 ? 23.774 0.553 -15.760 1.00 71.75 131 GLY A C 1
ATOM 1039 O O . GLY A 1 131 ? 23.811 0.602 -16.991 1.00 71.75 131 GLY A O 1
ATOM 1040 N N . SER A 1 132 ? 22.834 -0.160 -15.124 1.00 82.75 132 SER A N 1
ATOM 1041 C CA . SER A 1 132 ? 21.780 -0.915 -15.820 1.00 82.75 132 SER A CA 1
ATOM 1042 C C . SER A 1 132 ? 20.450 -0.157 -15.847 1.00 82.75 132 SER A C 1
ATOM 1044 O O . SER A 1 132 ? 19.625 -0.278 -14.939 1.00 82.75 132 SER A O 1
ATOM 1046 N N . ALA A 1 133 ? 20.182 0.562 -16.943 1.00 84.25 133 ALA A N 1
ATOM 1047 C CA . ALA A 1 133 ? 18.916 1.281 -17.145 1.00 84.25 133 ALA A CA 1
ATOM 1048 C C . ALA A 1 133 ? 17.682 0.362 -17.026 1.00 84.25 133 ALA A C 1
ATOM 1050 O O . ALA A 1 133 ? 16.664 0.734 -16.448 1.00 84.25 133 ALA A O 1
ATOM 1051 N N . THR A 1 134 ? 17.786 -0.876 -17.519 1.00 83.69 134 THR A N 1
ATOM 1052 C CA . THR A 1 134 ? 16.719 -1.884 -17.413 1.00 83.69 134 THR A CA 1
ATOM 1053 C C . THR A 1 134 ? 16.482 -2.341 -15.971 1.00 83.69 134 THR A C 1
ATOM 1055 O O . THR A 1 134 ? 15.330 -2.525 -15.564 1.00 83.69 134 THR A O 1
ATOM 1058 N N . GLY A 1 135 ? 17.557 -2.553 -15.205 1.00 84.56 135 GLY A N 1
ATOM 1059 C CA . GLY A 1 135 ? 17.472 -2.965 -13.804 1.00 84.56 135 GLY A CA 1
ATOM 1060 C C . GLY A 1 135 ? 16.816 -1.882 -12.956 1.00 84.56 135 GLY A C 1
ATOM 1061 O O . GLY A 1 135 ? 15.841 -2.155 -12.257 1.00 84.56 135 GLY A O 1
ATOM 1062 N N . LEU A 1 136 ? 17.280 -0.640 -13.118 1.00 86.25 136 LEU A N 1
ATOM 1063 C CA . LEU A 1 136 ? 16.712 0.551 -12.487 1.00 86.25 136 LEU A CA 1
ATOM 1064 C C . LEU A 1 136 ? 15.228 0.722 -12.831 1.00 86.25 136 LEU A C 1
ATOM 1066 O O . LEU A 1 136 ? 14.392 0.849 -11.940 1.00 86.25 136 LEU A O 1
ATOM 1070 N N . PHE A 1 137 ? 14.873 0.633 -14.112 1.00 87.50 137 PHE A N 1
ATOM 1071 C CA . PHE A 1 137 ? 13.485 0.723 -14.555 1.00 87.50 137 PHE A CA 1
ATOM 1072 C C . PHE A 1 137 ? 12.587 -0.336 -13.895 1.00 87.50 137 PHE A C 1
ATOM 1074 O O . PHE A 1 137 ? 11.520 -0.020 -13.369 1.00 87.50 137 PHE A O 1
ATOM 1081 N N . THR A 1 138 ? 13.025 -1.597 -13.877 1.00 88.62 138 THR A N 1
ATOM 1082 C CA . THR A 1 138 ? 12.252 -2.711 -13.303 1.00 88.62 138 THR A CA 1
ATOM 1083 C C . THR A 1 138 ? 12.078 -2.551 -11.795 1.00 88.62 138 THR A C 1
ATOM 1085 O O . THR A 1 138 ? 10.966 -2.679 -11.272 1.00 88.62 138 THR A O 1
ATOM 1088 N N . LEU A 1 139 ? 13.168 -2.224 -11.099 1.00 89.38 139 LEU A N 1
ATOM 1089 C CA . LEU A 1 139 ? 13.173 -2.027 -9.657 1.00 89.38 139 LEU A CA 1
ATOM 1090 C C . LEU A 1 139 ? 12.256 -0.865 -9.263 1.00 89.38 139 LEU A C 1
ATOM 1092 O O . LEU A 1 139 ? 11.472 -1.010 -8.331 1.00 89.38 139 LEU A O 1
ATOM 1096 N N . ARG A 1 140 ? 12.246 0.231 -10.029 1.00 88.75 140 ARG A N 1
ATOM 1097 C CA . ARG A 1 140 ? 11.342 1.375 -9.828 1.00 88.75 140 ARG A CA 1
ATOM 1098 C C . ARG A 1 140 ? 9.866 0.959 -9.812 1.00 88.75 140 ARG A C 1
ATOM 1100 O O . ARG A 1 140 ? 9.087 1.429 -8.980 1.00 88.75 140 ARG A O 1
ATOM 1107 N N . HIS A 1 141 ? 9.463 0.068 -10.716 1.00 91.38 141 HIS A N 1
ATOM 1108 C CA . HIS A 1 141 ? 8.086 -0.427 -10.786 1.00 91.38 141 HIS A CA 1
ATOM 1109 C C . HIS A 1 141 ? 7.740 -1.371 -9.631 1.00 91.38 141 HIS A C 1
ATOM 1111 O O . HIS A 1 141 ? 6.685 -1.213 -9.014 1.00 91.38 141 HIS A O 1
ATOM 1117 N N . PHE A 1 142 ? 8.645 -2.286 -9.276 1.00 92.44 142 PHE A N 1
ATOM 1118 C CA . PHE A 1 142 ? 8.498 -3.123 -8.081 1.00 92.44 142 PHE A CA 1
ATOM 1119 C C . PHE A 1 142 ? 8.352 -2.272 -6.810 1.00 92.44 142 PHE A C 1
ATOM 1121 O O . PHE A 1 142 ? 7.452 -2.474 -5.996 1.00 92.44 142 PHE A O 1
ATOM 1128 N N . GLN A 1 143 ? 9.184 -1.245 -6.694 1.00 91.50 143 GLN A N 1
ATOM 1129 C CA . GLN A 1 143 ? 9.165 -0.298 -5.595 1.00 91.50 143 GLN A CA 1
ATOM 1130 C C . GLN A 1 143 ? 7.866 0.515 -5.531 1.00 91.50 143 GLN A C 1
ATOM 1132 O O . GLN A 1 143 ? 7.301 0.720 -4.460 1.00 91.50 143 GLN A O 1
ATOM 1137 N N . THR A 1 144 ? 7.336 0.922 -6.681 1.00 92.50 144 THR A N 1
ATOM 1138 C CA . THR A 1 144 ? 6.043 1.613 -6.748 1.00 92.50 144 THR A CA 1
ATOM 1139 C C . THR A 1 144 ? 4.911 0.734 -6.201 1.00 92.50 144 THR A C 1
ATOM 1141 O O . THR A 1 144 ? 4.044 1.230 -5.480 1.00 92.50 144 THR A O 1
ATOM 1144 N N . VAL A 1 145 ? 4.927 -0.574 -6.486 1.00 95.19 145 VAL A N 1
ATOM 1145 C CA . VAL A 1 145 ? 3.966 -1.535 -5.916 1.00 95.19 145 VAL A CA 1
ATOM 1146 C C . VAL A 1 145 ? 4.121 -1.630 -4.398 1.00 95.19 145 VAL A C 1
ATOM 1148 O O . VAL A 1 145 ? 3.132 -1.489 -3.681 1.00 95.19 145 VAL A O 1
ATOM 1151 N N . ALA A 1 146 ? 5.346 -1.808 -3.903 1.00 94.81 146 ALA A N 1
ATOM 1152 C CA . ALA A 1 146 ? 5.626 -1.879 -2.469 1.00 94.81 146 ALA A CA 1
ATOM 1153 C C . ALA A 1 146 ? 5.162 -0.617 -1.719 1.00 94.81 146 ALA A C 1
ATOM 1155 O O . ALA A 1 146 ? 4.469 -0.717 -0.706 1.00 94.81 146 ALA A O 1
ATOM 1156 N N . LEU A 1 147 ? 5.458 0.568 -2.260 1.00 93.50 147 LEU A N 1
ATOM 1157 C CA . LEU A 1 147 ? 5.006 1.844 -1.708 1.00 93.50 147 LEU A CA 1
ATOM 1158 C C . LEU A 1 147 ? 3.475 1.951 -1.701 1.00 93.50 147 LEU A C 1
ATOM 1160 O O . LEU A 1 147 ? 2.896 2.383 -0.707 1.00 93.50 147 LEU A O 1
ATOM 1164 N N . THR A 1 148 ? 2.816 1.522 -2.783 1.00 95.38 148 THR A N 1
ATOM 1165 C CA . THR A 1 148 ? 1.346 1.494 -2.887 1.00 95.38 148 THR A CA 1
ATOM 1166 C C . THR A 1 148 ? 0.745 0.614 -1.792 1.00 95.38 148 THR A C 1
ATOM 1168 O O . THR A 1 148 ? -0.187 1.031 -1.105 1.00 95.38 148 THR A O 1
ATOM 1171 N N . PHE A 1 149 ? 1.305 -0.580 -1.587 1.00 96.25 149 PHE A N 1
ATOM 1172 C CA . PHE A 1 149 ? 0.846 -1.499 -0.551 1.00 96.25 149 PHE A CA 1
ATOM 1173 C C . PHE A 1 149 ? 1.009 -0.884 0.835 1.00 96.25 149 PHE A C 1
ATOM 1175 O O . PHE A 1 149 ? 0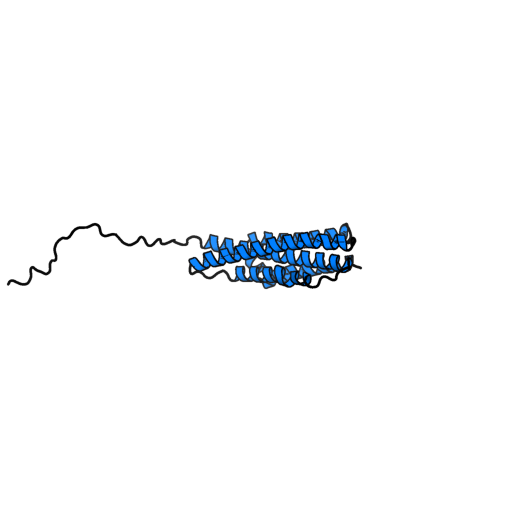.045 -0.804 1.592 1.00 96.25 149 PHE A O 1
ATOM 1182 N N . GLY A 1 150 ? 2.218 -0.412 1.139 1.00 94.75 150 GLY A N 1
ATOM 1183 C CA . GLY A 1 150 ? 2.544 0.198 2.420 1.00 94.75 150 GLY A CA 1
ATOM 1184 C C . GLY A 1 150 ? 1.631 1.369 2.760 1.00 94.75 150 GLY A C 1
ATOM 1185 O O . GLY A 1 150 ? 0.999 1.391 3.814 1.00 94.75 150 GLY A O 1
ATOM 1186 N N . LEU A 1 151 ? 1.479 2.307 1.826 1.00 94.81 151 LEU A N 1
ATOM 1187 C CA . LEU A 1 151 ? 0.662 3.498 2.029 1.00 94.81 151 LEU A CA 1
ATOM 1188 C C . LEU A 1 151 ? -0.799 3.148 2.329 1.00 94.81 151 LEU A C 1
ATOM 1190 O O . LEU A 1 151 ? -1.355 3.612 3.323 1.00 94.81 151 LEU A O 1
ATOM 1194 N N . PHE A 1 152 ? -1.433 2.319 1.498 1.00 96.50 152 PHE A N 1
ATOM 1195 C CA . PHE A 1 152 ? -2.858 2.035 1.661 1.00 96.50 152 PHE A CA 1
ATOM 1196 C C . PHE A 1 152 ? -3.150 1.086 2.829 1.00 96.50 152 PHE A C 1
ATOM 1198 O O . PHE A 1 152 ? -4.201 1.215 3.457 1.00 96.50 152 PHE A O 1
ATOM 1205 N N . LEU A 1 153 ? -2.219 0.203 3.199 1.00 96.38 153 LEU A N 1
ATOM 1206 C CA . LEU A 1 153 ? -2.317 -0.562 4.446 1.00 96.38 153 LEU A CA 1
ATOM 1207 C C . LEU A 1 153 ? -2.173 0.343 5.672 1.00 96.38 153 LEU A C 1
ATOM 1209 O O . LEU A 1 153 ? -2.941 0.198 6.620 1.00 96.38 153 LEU A O 1
ATOM 1213 N N . CYS A 1 154 ? -1.263 1.320 5.640 1.00 95.44 154 CYS A N 1
ATOM 1214 C CA . CYS A 1 154 ? -1.141 2.320 6.700 1.00 95.44 154 CYS A CA 1
ATOM 1215 C C . CYS A 1 154 ? -2.447 3.105 6.875 1.00 95.44 154 CYS A C 1
ATOM 1217 O O . CYS A 1 154 ? -2.982 3.189 7.980 1.00 95.44 154 CYS A O 1
ATOM 1219 N N . VAL A 1 155 ? -3.023 3.600 5.774 1.00 95.12 155 VAL A N 1
ATOM 1220 C CA . VAL A 1 155 ? -4.321 4.293 5.795 1.00 95.12 155 VAL A CA 1
ATOM 1221 C C . VAL A 1 155 ? -5.430 3.380 6.329 1.00 95.12 155 VAL A C 1
ATOM 1223 O O . VAL A 1 155 ? -6.245 3.824 7.136 1.00 95.12 155 VAL A O 1
ATOM 1226 N N . GLY A 1 156 ? -5.446 2.097 5.954 1.00 95.38 156 GLY A N 1
ATOM 1227 C CA . GLY A 1 156 ? -6.365 1.108 6.527 1.00 95.38 156 GLY A CA 1
ATOM 1228 C C . GLY A 1 156 ? -6.216 0.966 8.044 1.00 95.38 156 GLY A C 1
ATOM 1229 O O . GLY A 1 156 ? -7.209 1.015 8.770 1.00 95.38 156 GLY A O 1
ATOM 1230 N N . GLY A 1 157 ? -4.978 0.891 8.536 1.00 94.25 157 GLY A N 1
ATOM 1231 C CA . GLY A 1 157 ? -4.673 0.914 9.965 1.00 94.25 157 GLY A CA 1
ATOM 1232 C C . GLY A 1 157 ? -5.215 2.172 10.646 1.00 94.25 157 GLY A C 1
ATOM 1233 O O . GLY A 1 157 ? -5.948 2.069 11.628 1.00 94.25 157 GLY A O 1
ATOM 1234 N N . ILE A 1 158 ? -4.944 3.356 10.094 1.00 93.44 158 ILE A N 1
ATOM 1235 C CA . ILE A 1 158 ? -5.446 4.635 10.626 1.00 93.44 158 ILE A CA 1
ATOM 1236 C C . ILE A 1 158 ? -6.974 4.626 10.734 1.00 93.44 158 ILE A C 1
ATOM 1238 O O . ILE A 1 158 ? -7.515 5.022 11.763 1.00 93.44 158 ILE A O 1
ATOM 1242 N N . VAL A 1 159 ? -7.684 4.136 9.714 1.00 94.19 159 VAL A N 1
ATOM 1243 C CA . VAL A 1 159 ? -9.152 4.031 9.742 1.00 94.19 159 VAL A CA 1
ATOM 1244 C C . VAL A 1 159 ? -9.629 3.136 10.891 1.00 94.19 159 VAL A C 1
ATOM 1246 O O . VAL A 1 159 ? -10.593 3.485 11.575 1.00 94.19 159 VAL A O 1
ATOM 1249 N N . ILE A 1 160 ? -8.961 2.003 11.130 1.00 93.56 160 ILE A N 1
ATOM 1250 C CA . ILE A 1 160 ? -9.287 1.095 12.241 1.00 93.56 160 ILE A CA 1
ATOM 1251 C C . ILE A 1 160 ? -9.053 1.785 13.585 1.00 93.56 160 ILE A C 1
ATOM 1253 O O . ILE A 1 160 ? -9.934 1.751 14.443 1.00 93.56 160 ILE A O 1
ATOM 1257 N N . LEU A 1 161 ? -7.899 2.437 13.744 1.00 91.81 161 LEU A N 1
ATOM 1258 C CA . LEU A 1 161 ? -7.531 3.162 14.957 1.00 91.81 161 LEU A CA 1
ATOM 1259 C C . LEU A 1 161 ? -8.540 4.270 15.270 1.00 91.81 161 LEU A C 1
ATOM 1261 O O . LEU A 1 161 ? -9.090 4.315 16.363 1.00 91.81 161 LEU A O 1
ATOM 1265 N N . LEU A 1 162 ? -8.825 5.139 14.297 1.00 89.81 162 LEU A N 1
ATOM 1266 C CA . LEU A 1 162 ? -9.755 6.254 14.469 1.00 89.81 162 LEU A CA 1
ATOM 1267 C C . LEU A 1 162 ? -11.159 5.767 14.810 1.00 89.81 162 LEU A C 1
ATOM 1269 O O . LEU A 1 162 ? -11.808 6.330 15.685 1.00 89.81 162 LEU A O 1
ATOM 1273 N N . ARG A 1 163 ? -11.631 4.702 14.156 1.00 90.00 163 ARG A N 1
ATOM 1274 C CA . ARG A 1 163 ? -12.931 4.115 14.479 1.00 90.00 163 ARG A CA 1
ATOM 1275 C C . ARG A 1 163 ? -12.973 3.585 15.910 1.00 90.00 163 ARG A C 1
ATOM 1277 O O . ARG A 1 163 ? -13.980 3.787 16.582 1.00 90.00 163 ARG A O 1
ATOM 1284 N N . ASP A 1 164 ? -11.924 2.899 16.357 1.00 88.75 164 ASP A N 1
ATOM 1285 C CA . ASP A 1 164 ? -11.862 2.376 17.723 1.00 88.75 164 ASP A CA 1
ATOM 1286 C C . ASP A 1 164 ? -11.830 3.506 18.759 1.00 88.75 164 ASP A C 1
ATOM 1288 O O . ASP A 1 164 ? -12.568 3.452 19.740 1.00 88.75 164 ASP A O 1
ATOM 1292 N N . LEU A 1 165 ? -11.066 4.569 18.490 1.00 86.31 165 LEU A N 1
ATOM 1293 C CA . LEU A 1 165 ? -11.033 5.771 19.323 1.00 86.31 165 LEU A CA 1
ATOM 1294 C C . LEU A 1 165 ? -12.394 6.473 19.384 1.00 86.31 165 LEU A C 1
ATOM 1296 O O . LEU A 1 165 ? -12.824 6.862 20.463 1.00 86.31 165 LEU A O 1
ATOM 1300 N N . LEU A 1 166 ? -13.102 6.601 18.259 1.00 85.69 166 LEU A N 1
ATOM 1301 C CA . LEU A 1 166 ? -14.433 7.217 18.218 1.00 85.69 166 LEU A CA 1
ATOM 1302 C C . LEU A 1 166 ? -15.494 6.367 18.928 1.00 85.69 166 LEU A C 1
ATOM 1304 O O . LEU A 1 166 ? -16.361 6.912 19.601 1.00 85.69 166 LEU A O 1
ATOM 1308 N N . ALA A 1 167 ? -15.427 5.040 18.806 1.00 83.12 167 ALA A N 1
ATOM 1309 C CA . ALA A 1 167 ? -16.368 4.133 19.464 1.00 83.12 167 ALA A CA 1
ATOM 1310 C C . ALA A 1 167 ? -16.200 4.097 20.992 1.00 83.12 167 ALA A C 1
ATOM 1312 O O . ALA A 1 167 ? -17.130 3.737 21.710 1.00 83.12 167 ALA A O 1
ATOM 1313 N N . HIS A 1 168 ? -15.017 4.456 21.486 1.00 74.69 168 HIS A N 1
ATOM 1314 C CA . HIS A 1 168 ? -14.648 4.356 22.895 1.00 74.69 168 HIS A CA 1
ATOM 1315 C C . HIS A 1 168 ? -14.239 5.696 23.521 1.00 74.69 168 HIS A C 1
ATOM 1317 O O . HIS A 1 168 ? -13.715 5.711 24.636 1.00 74.69 168 HIS A O 1
ATOM 1323 N N . GLY A 1 169 ? -14.490 6.800 22.814 1.00 59.62 169 GLY A N 1
ATOM 1324 C CA . GLY A 1 169 ? -14.071 8.157 23.163 1.00 59.62 169 GLY A CA 1
ATOM 1325 C C . GLY A 1 169 ? -14.702 8.738 24.430 1.00 59.62 169 GLY A C 1
ATOM 1326 O O . GLY A 1 169 ? -14.246 9.780 24.886 1.00 59.62 169 GLY A O 1
ATOM 1327 N N . ASP A 1 170 ? -15.656 8.047 25.062 1.00 51.50 170 ASP A N 1
ATOM 1328 C CA . ASP A 1 170 ? -16.168 8.364 26.407 1.00 51.50 170 ASP A CA 1
ATOM 1329 C C . ASP A 1 170 ? -15.195 7.924 27.518 1.00 51.50 170 ASP A C 1
ATOM 1331 O O . ASP A 1 170 ? -15.584 7.381 28.560 1.00 51.50 170 ASP A O 1
ATOM 1335 N N . ALA A 1 171 ? -13.893 8.133 27.318 1.00 49.69 171 ALA A N 1
ATOM 1336 C CA . ALA A 1 171 ? -12.946 8.062 28.415 1.00 49.69 171 ALA A CA 1
ATOM 1337 C C . ALA A 1 171 ? -13.301 9.194 29.385 1.00 49.69 171 ALA A C 1
ATOM 1339 O O . ALA A 1 171 ? -12.945 10.349 29.166 1.00 49.69 171 ALA A O 1
ATOM 1340 N N . ARG A 1 172 ? -14.039 8.863 30.453 1.00 41.47 172 ARG A N 1
ATOM 1341 C CA . ARG A 1 172 ? -14.147 9.707 31.642 1.00 41.47 172 ARG A CA 1
ATOM 1342 C C . ARG A 1 172 ? -12.723 10.018 32.081 1.00 41.47 172 ARG A C 1
ATOM 1344 O O . ARG A 1 172 ? -12.072 9.185 32.705 1.00 41.47 172 ARG A O 1
ATOM 1351 N N . ILE A 1 173 ? -12.238 11.201 31.728 1.00 46.66 173 ILE A N 1
ATOM 1352 C CA . ILE A 1 173 ? -11.076 11.793 32.368 1.00 46.66 173 ILE A CA 1
ATOM 1353 C C . ILE A 1 173 ? -11.576 12.134 33.768 1.00 46.66 173 ILE A C 1
ATOM 1355 O O . ILE A 1 173 ? -12.138 13.203 33.997 1.00 46.66 173 ILE A O 1
ATOM 1359 N N . SER A 1 174 ? -11.490 11.173 34.689 1.00 39.84 174 SER A N 1
ATOM 1360 C CA . SER A 1 174 ? -11.588 11.476 36.106 1.00 39.84 174 SER A CA 1
ATOM 1361 C C . SER A 1 174 ? -10.349 12.291 36.430 1.00 39.84 174 SER A C 1
ATOM 1363 O O . SER A 1 174 ? -9.288 11.751 36.736 1.00 39.84 174 SER A O 1
ATOM 1365 N N . PHE A 1 175 ? -10.470 13.607 36.310 1.00 43.09 175 PHE A N 1
ATOM 1366 C CA . PHE A 1 175 ? -9.707 14.468 37.182 1.00 43.09 175 PHE A CA 1
ATOM 1367 C C . PHE A 1 175 ? -10.176 14.077 38.583 1.00 43.09 175 PHE A C 1
ATOM 1369 O O . PHE A 1 175 ? -11.302 14.388 38.965 1.00 43.09 175 PHE A O 1
ATOM 1376 N 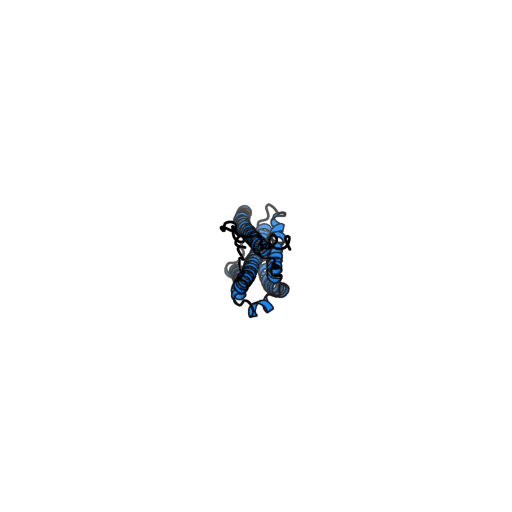N . GLU A 1 176 ? -9.385 13.274 39.295 1.00 44.81 176 GLU A N 1
ATOM 1377 C CA . GLU A 1 176 ? -9.474 13.263 40.749 1.00 44.81 176 GLU A CA 1
ATOM 1378 C C . GLU A 1 176 ? -9.277 14.720 41.160 1.00 44.81 176 GLU A C 1
ATOM 1380 O O . GLU A 1 176 ? -8.164 15.247 41.137 1.00 44.81 176 GLU A O 1
ATOM 1385 N N . GLU A 1 177 ? -10.384 15.412 41.435 1.00 43.81 177 GLU A N 1
ATOM 1386 C CA . GLU A 1 177 ? -10.329 16.617 42.239 1.00 43.81 177 GLU A CA 1
ATOM 1387 C C . GLU A 1 177 ? -9.571 16.220 43.508 1.00 43.81 177 GLU A C 1
ATOM 1389 O O . GLU A 1 177 ? -9.966 15.242 44.155 1.00 43.81 177 GLU A O 1
ATOM 1394 N N . PRO A 1 178 ? -8.470 16.908 43.860 1.00 45.03 178 PRO A N 1
ATOM 1395 C CA . PRO A 1 178 ? -7.836 16.680 45.139 1.00 45.03 178 PRO A CA 1
ATOM 1396 C C . PRO A 1 178 ? -8.913 16.934 46.185 1.00 45.03 178 PRO A C 1
ATOM 1398 O O . PRO A 1 178 ? -9.411 18.053 46.324 1.00 45.03 178 PRO A O 1
ATOM 1401 N N . SER A 1 179 ? -9.325 15.857 46.847 1.00 46.59 179 SER A N 1
ATOM 1402 C CA . SER A 1 179 ? -10.356 15.851 47.868 1.00 46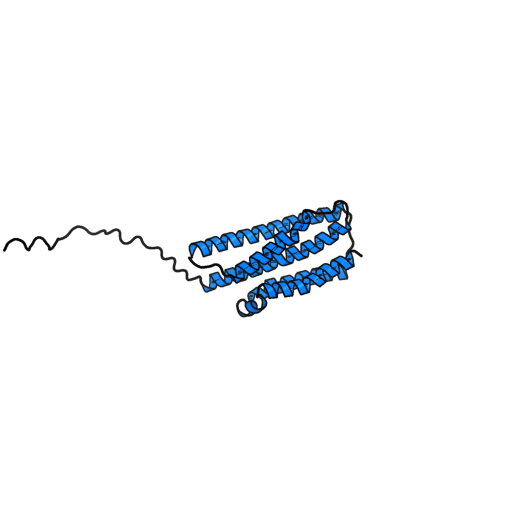.59 179 SER A CA 1
ATOM 1403 C C . SER A 1 179 ? -10.118 17.002 48.837 1.00 46.59 179 SER A C 1
ATOM 1405 O O . SER A 1 179 ? -9.081 17.038 49.496 1.00 46.59 179 SER A O 1
ATOM 1407 N N . GLY A 1 180 ? -11.078 17.928 48.868 1.00 42.44 180 GLY A N 1
ATOM 1408 C CA . GLY A 1 180 ? -11.317 18.930 49.900 1.00 42.44 180 GLY A CA 1
ATOM 1409 C C . GLY A 1 180 ? -10.101 19.383 50.702 1.00 42.44 180 GLY A C 1
ATOM 1410 O O . GLY A 1 180 ? -9.761 18.787 51.722 1.00 42.44 180 GLY A O 1
ATOM 1411 N N . PHE A 1 181 ? -9.545 20.539 50.338 1.00 40.03 181 PHE A N 1
ATOM 1412 C CA . PHE A 1 181 ? -8.907 21.390 51.336 1.00 40.03 181 PHE A CA 1
ATOM 1413 C C . PHE A 1 181 ? -9.993 21.761 52.356 1.00 40.03 181 PHE A C 1
ATOM 1415 O O . PHE A 1 181 ? -10.861 22.588 52.079 1.00 40.03 181 PHE A O 1
ATOM 1422 N N . ALA A 1 182 ? -10.000 21.067 53.493 1.00 45.28 182 ALA A N 1
ATOM 1423 C CA . ALA A 1 182 ? -10.923 21.292 54.591 1.00 45.28 182 ALA A CA 1
ATOM 1424 C C . ALA A 1 182 ? -10.721 22.710 55.146 1.00 45.28 182 ALA A C 1
ATOM 1426 O O . ALA A 1 182 ? -9.858 22.963 55.984 1.00 45.28 182 ALA A O 1
ATOM 1427 N N . THR A 1 183 ? -11.516 23.658 54.661 1.00 46.34 183 THR A N 1
ATOM 1428 C CA . THR A 1 183 ? -11.707 24.962 55.287 1.00 46.34 183 THR A CA 1
ATOM 1429 C C . THR A 1 183 ? -12.840 24.836 56.304 1.00 46.34 183 THR A C 1
ATOM 1431 O O . THR A 1 183 ? -14.015 24.966 55.975 1.00 46.34 183 THR A O 1
ATOM 1434 N N . GLY A 1 184 ? -12.494 24.547 57.562 1.00 36.78 184 GLY A N 1
ATOM 1435 C CA . GLY A 1 184 ? -13.477 24.438 58.643 1.00 36.78 184 GLY A CA 1
ATOM 1436 C C . GLY A 1 184 ? -12.859 24.231 60.026 1.00 36.78 184 GLY A C 1
ATOM 1437 O O . GLY A 1 184 ? -12.525 23.116 60.394 1.00 36.78 184 GLY A O 1
ATOM 1438 N N . SER A 1 185 ? -12.722 25.346 60.745 1.00 39.25 185 SER A N 1
ATOM 1439 C CA . SER A 1 185 ? -12.332 25.582 62.151 1.00 39.25 185 SER A CA 1
ATOM 1440 C C . SER A 1 185 ? -12.778 24.546 63.220 1.00 39.25 185 SER A C 1
ATOM 1442 O O . SER A 1 185 ? -13.757 23.833 63.008 1.00 39.25 185 SER A O 1
ATOM 1444 N N . PRO A 1 186 ? -12.131 24.516 64.411 1.00 47.97 186 PRO A N 1
ATOM 1445 C CA . PRO A 1 186 ? -12.247 23.460 65.413 1.00 47.97 186 PRO A CA 1
ATOM 1446 C C . PRO A 1 186 ? -13.508 23.612 66.271 1.00 47.97 186 PRO A C 1
ATOM 1448 O O . PRO A 1 186 ? -13.772 24.684 66.816 1.00 47.97 186 PRO A O 1
ATOM 1451 N N . ALA A 1 187 ? -14.252 22.523 66.461 1.00 42.12 187 ALA A N 1
ATOM 1452 C CA . ALA A 1 187 ? -15.299 22.457 67.472 1.00 42.12 187 ALA A CA 1
ATOM 1453 C C . ALA A 1 187 ? -15.495 21.021 67.983 1.00 42.12 187 ALA A C 1
ATOM 1455 O O . ALA A 1 187 ? -15.912 20.133 67.245 1.00 42.12 187 ALA A O 1
ATOM 1456 N N . SER A 1 188 ? -15.219 20.876 69.283 1.00 44.56 188 SER A N 1
ATOM 1457 C CA . SER A 1 188 ? -15.793 19.921 70.240 1.00 44.56 188 SER A CA 1
ATOM 1458 C C . SER A 1 188 ? -15.581 18.423 70.001 1.00 44.56 188 SER A C 1
ATOM 1460 O O . SER A 1 188 ? -16.393 17.745 69.378 1.00 44.56 188 SER A O 1
ATOM 1462 N N . ASP A 1 189 ? -14.529 17.925 70.644 1.00 48.41 189 ASP A N 1
ATOM 1463 C CA . ASP A 1 189 ? -14.322 16.531 71.026 1.00 48.41 189 ASP A CA 1
ATOM 1464 C C . ASP A 1 189 ? -15.396 16.107 72.062 1.00 48.41 189 ASP A C 1
ATOM 1466 O O . ASP A 1 189 ? -15.456 16.713 73.138 1.00 48.41 189 ASP A O 1
ATOM 1470 N N . PRO A 1 190 ? -16.270 15.113 71.805 1.00 50.41 190 PRO A N 1
ATOM 1471 C CA . PRO A 1 190 ? -17.261 14.664 72.790 1.00 50.41 190 PRO A CA 1
ATOM 1472 C C . PRO A 1 190 ? -16.687 13.730 73.869 1.00 50.41 190 PRO A C 1
ATOM 1474 O O . PRO A 1 190 ? -17.420 13.307 74.762 1.00 50.41 190 PRO A O 1
ATOM 1477 N N . GLU A 1 191 ? -15.401 13.370 73.807 1.00 49.44 191 GLU A N 1
ATOM 1478 C CA . GLU A 1 191 ? -14.830 12.296 74.635 1.00 49.44 191 GLU A CA 1
ATOM 1479 C C . GLU A 1 191 ? -14.321 12.727 76.024 1.00 49.44 191 GLU A C 1
ATOM 1481 O O . GLU A 1 191 ? -13.970 11.877 76.842 1.00 49.44 191 GLU A O 1
ATOM 1486 N N . LEU A 1 192 ? -14.345 14.023 76.353 1.00 52.28 192 LEU A N 1
ATOM 1487 C CA . LEU A 1 192 ? -13.880 14.537 77.654 1.00 52.28 192 LEU A CA 1
ATOM 1488 C C . LEU A 1 192 ? -14.982 14.733 78.711 1.00 52.28 192 LEU A C 1
ATOM 1490 O O . LEU A 1 192 ? -14.668 15.038 79.856 1.00 52.28 192 LEU A O 1
ATOM 1494 N N . ALA A 1 193 ? -16.258 14.504 78.384 1.00 49.41 193 ALA A N 1
ATOM 1495 C CA . ALA A 1 193 ? -17.381 14.691 79.317 1.00 49.41 193 ALA A CA 1
ATOM 1496 C C . ALA A 1 193 ? -17.791 13.418 80.090 1.00 49.41 193 ALA A C 1
ATOM 1498 O O . ALA A 1 193 ? -18.896 13.346 80.617 1.00 49.41 193 ALA A O 1
ATOM 1499 N N . ARG A 1 194 ? -16.940 12.382 80.130 1.00 56.41 194 ARG A N 1
ATOM 1500 C CA . ARG A 1 194 ? -17.287 11.063 80.698 1.00 56.41 194 ARG A CA 1
ATOM 1501 C C . ARG A 1 194 ? -16.372 10.581 81.825 1.00 56.41 194 ARG A C 1
ATOM 1503 O O . ARG A 1 194 ? -16.295 9.377 82.061 1.00 56.41 194 ARG A O 1
ATOM 1510 N N . ARG A 1 195 ? -15.639 11.489 82.476 1.00 52.19 195 ARG A N 1
ATOM 1511 C CA . ARG A 1 195 ? -14.660 11.122 83.514 1.00 52.19 195 ARG A CA 1
ATOM 1512 C C . ARG A 1 195 ? -14.914 11.639 84.923 1.00 52.19 195 ARG A C 1
ATOM 1514 O O . ARG A 1 195 ? -14.163 11.229 85.797 1.00 52.19 195 ARG A O 1
ATOM 1521 N N . ASP A 1 196 ? -15.979 12.398 85.148 1.00 52.84 196 ASP A N 1
ATOM 1522 C CA . ASP A 1 196 ? -16.353 12.843 86.489 1.00 52.84 196 ASP A CA 1
ATOM 1523 C C . ASP A 1 196 ? -17.802 12.428 86.775 1.00 52.84 196 ASP A C 1
ATOM 1525 O O . ASP A 1 196 ? -18.720 13.195 86.510 1.00 52.84 196 ASP A O 1
ATOM 1529 N N . ASP A 1 197 ? -17.975 11.187 87.238 1.00 49.62 197 ASP A N 1
ATOM 1530 C CA . ASP A 1 197 ? -19.076 10.698 88.088 1.00 49.62 197 ASP A CA 1
ATOM 1531 C C . ASP A 1 197 ? -18.607 9.429 88.828 1.00 49.62 197 ASP A C 1
ATOM 1533 O O . ASP A 1 197 ? -18.082 8.504 88.158 1.00 49.62 197 ASP A O 1
#

Foldseek 3Di:
DLLVLLLVLLVVLLVVLVVLCVVLVVVVCCVVQVVLCVLSVVLNVVSVVVSVCCVPVNQDQDFLVVLVVVVVVLVVLLVVLVVVLVVVVVVQCVVCVVLVHDRDPSLVSLSVQLCCLSPVQLVCVVVQDHRDSSSSSSSSSSSSSSSSSNNSSSVSSVSVRVVVCVVVVPRPPPPVPPPDPDPDDDDDDPPPPPPDD

Organism: NCBI:txid406100

pLDDT: mean 82.5, std 16.43, range [36.78, 97.38]

Radius of gyration: 28.02 Å; chains: 1; bounding box: 44×38×112 Å

Sequence (197 aa):
MHQAIVVTIYSAALPLWLLVWWAVDGYALFRRAPLLWLPFGFGVFYLLANLLMVLVFGADTGSSAYEESRFHFIGERAMIAVQATASVLIVATLVYGLTIRKVPVDFIRFMVYSFVALLGLMAPIIWIPEGSATGLFTLRHFQTVALTFGLFLCVGGIVILLRDLLAHGDARISFEEPSGFATGSPASDPELARRDD